Protein AF-A0A662UWV6-F1 (afdb_monomer)

Secondary structure (DSSP, 8-state):
-------HHHHHHHHHTT--EEEETTTTEEEE-----HHHHHHS-S-HHHHHHHHHHHHHHHHHHHHHHHTSPPPHHHHHHHHHHHHHHHHHHHHHSSTHHHHHHHHHHHHHHHTTS-EEEEEEE----BGGGS-HHHHHHHHHHHHHTT-PPPGGGGGG-BHHHHHHHHIIIIIEEEEEEEEEE--THHHHSGGGHHHHHHHHTT-

Nearest PDB structures (foldseek):
  6ee1-assembly1_B  TM=2.461E-01  e=3.746E+00  Mycobacterium tuberculosis CDC1551

Radius of gyration: 20.14 Å; Cα contacts (8 Å, |Δi|>4): 243; chains: 1; bounding box: 48×41×51 Å

pLDDT: mean 85.35, std 12.43, range [30.2, 97.19]

Foldseek 3Di:
DDFDFDDPVRVVVCVVLVFQWDADPVLRGIGGDQDADVVCLVLADPDLVLQLQLLVLCQPPNPVRNCVSRVHDDDPSRSVRSVSVNSVLVSCCVVPPDSCSSVVVSVVVSVVSLLVDADLEAEEEDDWDFLLVDDPVSSVVLQVLCVVLQFQFPPVCNRRQTSCLSVQSCCVPRHHDVNHDYHYDDDPCLVPDSNVPSSVVVVVVVD

Structure (mmCIF, N/CA/C/O backbone):
data_AF-A0A662UWV6-F1
#
_entry.id   AF-A0A662UWV6-F1
#
loop_
_atom_site.group_PDB
_atom_site.id
_atom_site.type_symbol
_atom_site.label_atom_id
_atom_site.label_alt_id
_atom_site.label_comp_id
_atom_site.label_asym_id
_atom_site.label_entity_id
_atom_site.label_seq_id
_atom_site.pdbx_PDB_ins_code
_atom_site.Cartn_x
_atom_site.Cartn_y
_atom_site.Cartn_z
_atom_site.occupancy
_atom_site.B_iso_or_equiv
_atom_site.auth_seq_id
_atom_site.auth_comp_id
_atom_site.auth_asym_id
_atom_site.auth_atom_id
_atom_site.pdbx_PDB_model_num
ATOM 1 N N . MET A 1 1 ? 2.259 -3.473 7.465 1.00 30.20 1 MET A N 1
ATOM 2 C CA . MET A 1 1 ? 3.054 -2.441 8.165 1.00 30.20 1 MET A CA 1
ATOM 3 C C . MET A 1 1 ? 3.447 -1.379 7.147 1.00 30.20 1 MET A C 1
ATOM 5 O O . MET A 1 1 ? 4.124 -1.716 6.181 1.00 30.20 1 MET A O 1
ATOM 9 N N . SER A 1 2 ? 2.993 -0.137 7.309 1.00 31.06 2 SER A N 1
ATOM 10 C CA . SER A 1 2 ? 3.403 1.016 6.491 1.00 31.06 2 SER A CA 1
ATOM 11 C C . SER A 1 2 ? 4.468 1.830 7.222 1.00 31.06 2 SER A C 1
ATOM 13 O O . SER A 1 2 ? 4.330 2.060 8.418 1.00 31.06 2 SER A O 1
ATOM 15 N N . HIS A 1 3 ? 5.507 2.271 6.510 1.00 39.22 3 HIS A N 1
ATOM 16 C CA . HIS A 1 3 ? 6.571 3.121 7.050 1.00 39.22 3 HIS A CA 1
ATOM 17 C C . HIS A 1 3 ? 6.424 4.518 6.440 1.00 39.22 3 HIS A C 1
ATOM 19 O O . HIS A 1 3 ? 6.461 4.652 5.217 1.00 39.22 3 HIS A O 1
ATOM 25 N N . ILE A 1 4 ? 6.243 5.535 7.279 1.00 48.16 4 ILE A N 1
ATOM 26 C CA . ILE A 1 4 ? 6.298 6.952 6.900 1.00 48.16 4 ILE A CA 1
ATOM 27 C C . ILE A 1 4 ? 7.568 7.482 7.565 1.00 48.16 4 ILE A C 1
ATOM 29 O O . ILE A 1 4 ? 7.681 7.380 8.784 1.00 48.16 4 ILE A O 1
ATOM 33 N N . GLY A 1 5 ? 8.542 7.942 6.775 1.00 45.44 5 GLY A N 1
ATOM 34 C CA . GLY A 1 5 ? 9.791 8.500 7.302 1.00 45.44 5 GLY A CA 1
ATOM 35 C C . GLY A 1 5 ? 9.546 9.877 7.915 1.00 45.44 5 GLY A C 1
ATOM 36 O O . GLY A 1 5 ? 8.841 10.689 7.320 1.00 45.44 5 GLY A O 1
ATOM 37 N N . ILE A 1 6 ? 10.097 10.118 9.104 1.00 57.09 6 ILE A N 1
ATOM 38 C CA . ILE A 1 6 ? 9.871 11.327 9.907 1.00 57.09 6 ILE A CA 1
ATOM 39 C C . ILE A 1 6 ? 11.236 11.945 10.231 1.00 57.09 6 ILE A C 1
ATOM 41 O O . ILE A 1 6 ? 12.145 11.224 10.643 1.00 57.09 6 ILE A O 1
ATOM 45 N N . ASP A 1 7 ? 11.396 13.254 10.026 1.00 62.56 7 ASP A N 1
ATOM 46 C CA . ASP A 1 7 ? 12.617 13.986 10.387 1.00 62.56 7 ASP A CA 1
ATOM 47 C C . ASP A 1 7 ? 12.800 14.114 11.920 1.00 62.56 7 ASP A C 1
ATOM 49 O O . ASP A 1 7 ? 11.856 13.943 12.694 1.00 62.56 7 ASP A O 1
ATOM 53 N N . ASN A 1 8 ? 14.024 14.409 12.374 1.00 60.03 8 ASN A N 1
ATOM 54 C CA . ASN A 1 8 ? 14.377 14.447 13.803 1.00 60.03 8 ASN A CA 1
ATOM 55 C C . ASN A 1 8 ? 13.607 15.501 14.618 1.00 60.03 8 ASN A C 1
ATOM 57 O O . ASN A 1 8 ? 13.282 15.236 15.778 1.00 60.03 8 ASN A O 1
ATOM 61 N N . ASP A 1 9 ? 13.260 16.647 14.030 1.00 65.00 9 ASP A N 1
ATOM 62 C CA . ASP A 1 9 ? 12.494 17.691 14.723 1.00 65.00 9 ASP A CA 1
ATOM 63 C C . ASP A 1 9 ? 11.027 17.280 14.883 1.00 65.00 9 ASP A C 1
ATOM 65 O O . ASP A 1 9 ? 10.404 17.491 15.927 1.00 65.00 9 ASP A O 1
ATOM 69 N N . SER A 1 10 ? 10.479 16.617 13.868 1.00 69.62 10 SER A N 1
ATOM 70 C CA . SER A 1 10 ? 9.145 16.028 13.903 1.00 69.62 10 SER A CA 1
ATOM 71 C C . SER A 1 10 ? 9.053 14.872 14.902 1.00 69.62 10 SER A C 1
ATOM 73 O O . SER A 1 10 ? 8.034 14.739 15.578 1.00 69.62 10 SER A O 1
ATOM 75 N N . ILE A 1 11 ? 10.121 14.090 15.096 1.00 72.44 11 ILE A N 1
ATOM 76 C CA . ILE A 1 11 ? 10.155 13.009 16.098 1.00 72.44 11 ILE A CA 1
ATOM 77 C C . ILE A 1 11 ? 9.972 13.546 17.521 1.00 72.44 11 ILE A C 1
ATOM 79 O O . ILE A 1 11 ? 9.204 12.961 18.287 1.00 72.44 11 ILE A O 1
ATOM 83 N N . ASN A 1 12 ? 10.637 14.646 17.885 1.00 75.75 12 ASN A N 1
ATOM 84 C CA . ASN A 1 12 ? 10.506 15.223 19.227 1.00 75.75 12 ASN A CA 1
ATOM 85 C C . ASN A 1 12 ? 9.080 15.731 19.478 1.00 75.75 12 ASN A C 1
ATOM 87 O O . ASN A 1 12 ? 8.462 15.340 20.469 1.00 75.75 12 ASN A O 1
ATOM 91 N N . ARG A 1 13 ? 8.507 16.470 18.519 1.00 78.69 13 ARG A N 1
ATOM 92 C CA . ARG A 1 13 ? 7.104 16.923 18.579 1.00 78.69 13 ARG A CA 1
ATOM 93 C C . ARG A 1 13 ? 6.122 15.755 18.705 1.00 78.69 13 ARG A C 1
ATOM 95 O O . ARG A 1 13 ? 5.195 15.784 19.506 1.00 78.69 13 ARG A O 1
ATOM 102 N N . PHE A 1 14 ? 6.335 14.680 17.950 1.00 82.00 14 PHE A N 1
ATOM 103 C CA . PHE A 1 14 ? 5.458 13.509 18.002 1.00 82.00 14 PHE A CA 1
ATOM 104 C C . PHE A 1 14 ? 5.594 12.714 19.311 1.00 82.00 14 PHE A C 1
ATOM 106 O O . PHE A 1 14 ? 4.628 12.077 19.740 1.00 82.00 14 PHE A O 1
ATOM 113 N N . ARG A 1 15 ? 6.768 12.743 19.961 1.00 81.44 15 ARG A N 1
ATOM 114 C CA . ARG A 1 15 ? 6.964 12.161 21.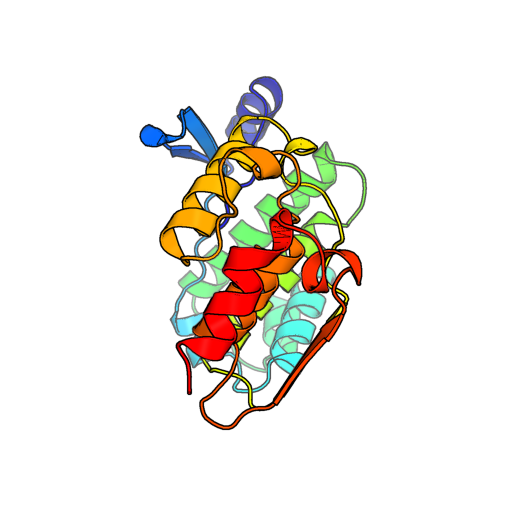300 1.00 81.44 15 ARG A CA 1
ATOM 115 C C . ARG A 1 15 ? 6.206 12.945 22.368 1.00 81.44 15 ARG A C 1
ATOM 117 O O . ARG A 1 15 ? 5.577 12.316 23.216 1.00 81.44 15 ARG A O 1
ATOM 124 N N . GLU A 1 16 ? 6.214 14.275 22.299 1.00 84.25 16 GLU A N 1
ATOM 125 C CA . GLU A 1 16 ? 5.428 15.145 23.192 1.00 84.25 16 GLU A CA 1
ATOM 126 C C . GLU A 1 16 ? 3.924 14.867 23.065 1.00 84.25 16 GLU A C 1
ATOM 128 O O . GLU A 1 16 ? 3.230 14.689 24.066 1.00 84.25 16 GLU A O 1
ATOM 133 N N . GLU A 1 17 ? 3.440 14.693 21.833 1.00 84.56 17 GLU A N 1
ATOM 134 C CA . GLU A 1 17 ? 2.051 14.315 21.530 1.00 84.56 17 GLU A CA 1
ATOM 135 C C . GLU A 1 17 ? 1.734 12.837 21.869 1.00 84.56 17 GLU A C 1
ATOM 137 O O . GLU A 1 17 ? 0.607 12.364 21.681 1.00 84.56 17 GLU A O 1
ATOM 142 N N . LYS A 1 18 ? 2.706 12.079 22.406 1.00 85.25 18 LYS A N 1
ATOM 143 C CA . LYS A 1 18 ? 2.600 10.652 22.767 1.00 85.25 18 LYS A CA 1
ATOM 144 C C . LYS A 1 18 ? 2.086 9.786 21.611 1.00 85.25 18 LYS A C 1
ATOM 146 O O . LYS A 1 18 ? 1.186 8.962 21.801 1.00 85.25 18 LYS A O 1
ATOM 151 N N . LEU A 1 19 ? 2.605 10.001 20.402 1.00 84.56 19 LEU A N 1
ATOM 152 C CA . LEU A 1 19 ? 2.298 9.140 19.261 1.00 84.56 19 LEU A CA 1
ATOM 153 C C . LEU A 1 19 ? 3.018 7.782 19.376 1.00 84.56 19 LEU A C 1
ATOM 155 O O . LEU A 1 19 ? 4.101 7.708 19.964 1.00 84.56 19 LEU A O 1
ATOM 159 N N . PRO A 1 20 ? 2.463 6.699 18.794 1.00 85.31 20 PRO A N 1
ATOM 160 C CA . PRO A 1 20 ? 3.061 5.365 18.833 1.00 85.31 20 PRO A CA 1
ATOM 161 C C . PRO A 1 20 ? 4.249 5.249 17.862 1.00 85.31 20 PRO A C 1
ATOM 163 O O . PRO A 1 20 ? 4.192 4.557 16.845 1.00 85.31 20 PRO A O 1
ATOM 166 N N . ILE A 1 21 ? 5.339 5.954 18.165 1.00 84.19 21 ILE A N 1
ATOM 167 C CA . ILE A 1 21 ? 6.566 5.952 17.367 1.00 84.19 21 ILE A CA 1
ATOM 168 C C . ILE A 1 21 ? 7.408 4.726 17.721 1.00 84.19 21 ILE A C 1
ATOM 170 O O . ILE A 1 21 ? 7.628 4.403 18.891 1.00 84.19 21 ILE A O 1
ATOM 174 N N . LYS A 1 22 ? 7.928 4.065 16.693 1.00 85.75 22 LYS A N 1
ATOM 175 C CA . LYS A 1 22 ? 8.909 2.987 16.785 1.00 85.75 22 LYS A CA 1
ATOM 176 C C . LYS A 1 22 ? 10.152 3.353 15.990 1.00 85.75 22 LYS A C 1
ATOM 178 O O . LYS A 1 22 ? 10.118 4.242 15.144 1.00 85.75 22 LYS A O 1
ATOM 183 N N . TYR A 1 23 ? 11.244 2.662 16.281 1.00 82.75 23 TYR A N 1
ATOM 184 C CA . TYR A 1 23 ? 12.507 2.798 15.571 1.00 82.75 23 TYR A CA 1
ATOM 185 C C . TYR A 1 23 ? 12.876 1.446 14.965 1.00 82.75 23 TYR A C 1
ATOM 187 O O . TYR A 1 23 ? 12.954 0.453 15.689 1.00 82.75 23 TYR A O 1
ATOM 195 N N . GLU A 1 24 ? 13.058 1.413 13.647 1.00 81.50 24 GLU A N 1
ATOM 196 C CA . GLU A 1 24 ? 13.538 0.244 12.915 1.00 81.50 24 GLU A 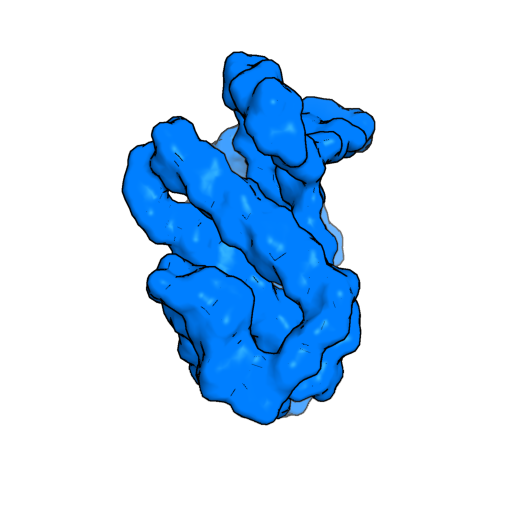CA 1
ATOM 197 C C . GLU A 1 24 ? 15.060 0.325 12.794 1.00 81.50 24 GLU A C 1
ATOM 199 O O . GLU A 1 24 ? 15.586 1.234 12.143 1.00 81.50 24 GLU A O 1
ATOM 204 N N . ARG A 1 25 ? 15.769 -0.625 13.415 1.00 78.56 25 ARG A N 1
ATOM 205 C CA . ARG A 1 25 ? 17.241 -0.625 13.458 1.00 78.56 25 ARG A CA 1
ATOM 206 C C . ARG A 1 25 ? 17.830 -0.917 12.086 1.00 78.56 25 ARG A C 1
ATOM 208 O O . ARG A 1 25 ? 18.761 -0.231 11.674 1.00 78.56 25 ARG A O 1
ATOM 215 N N . ASP A 1 26 ? 17.239 -1.860 11.358 1.00 72.88 26 ASP A N 1
ATOM 216 C CA . ASP A 1 26 ? 17.742 -2.291 10.048 1.00 72.88 26 ASP A CA 1
ATOM 217 C C . ASP A 1 26 ? 17.601 -1.197 8.984 1.00 72.88 26 ASP A C 1
ATOM 219 O O . ASP A 1 26 ? 18.379 -1.114 8.033 1.00 72.88 26 ASP A O 1
ATOM 223 N N . LEU A 1 27 ? 16.598 -0.332 9.148 1.00 68.75 27 LEU A N 1
ATOM 224 C CA . LEU A 1 27 ? 16.357 0.808 8.271 1.00 68.75 27 LEU A CA 1
ATOM 225 C C . LEU A 1 27 ? 16.965 2.103 8.818 1.00 68.75 27 LEU A C 1
ATOM 227 O O . LEU A 1 27 ? 17.042 3.072 8.065 1.00 68.75 27 LEU A O 1
ATOM 231 N N . ASN A 1 28 ? 17.413 2.127 10.076 1.00 76.25 28 ASN A N 1
ATOM 232 C CA . ASN A 1 28 ? 17.822 3.336 10.787 1.00 76.25 28 ASN A CA 1
ATOM 233 C C . ASN A 1 28 ? 16.774 4.463 10.646 1.00 76.25 28 ASN A C 1
ATOM 235 O O . ASN A 1 28 ? 17.094 5.583 10.252 1.00 76.25 28 ASN A O 1
ATOM 239 N N . GLU A 1 29 ? 15.500 4.142 10.888 1.00 75.69 29 GLU A N 1
ATOM 240 C CA . GLU A 1 29 ? 14.373 5.061 10.673 1.00 75.69 29 GLU A CA 1
ATOM 241 C C . GLU A 1 29 ? 13.334 4.970 11.788 1.00 75.69 29 GLU A C 1
ATOM 243 O O . GLU A 1 29 ? 13.008 3.888 12.276 1.00 75.69 29 GLU A O 1
ATOM 248 N N . TYR A 1 30 ? 12.762 6.119 12.145 1.00 78.81 30 TYR A N 1
ATOM 249 C CA . TYR A 1 30 ? 11.560 6.173 12.966 1.00 78.81 30 TYR A CA 1
ATO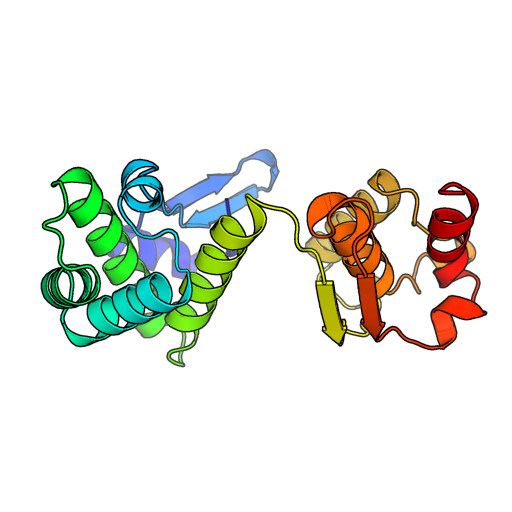M 250 C C . TYR A 1 30 ? 10.310 6.079 12.093 1.00 78.81 30 TYR A C 1
ATOM 252 O O . TYR A 1 30 ? 10.263 6.630 10.993 1.00 78.81 30 TYR A O 1
ATOM 260 N N . TYR A 1 31 ? 9.287 5.401 12.604 1.00 78.94 31 TYR A N 1
ATOM 261 C CA . TYR A 1 31 ? 7.989 5.266 11.952 1.00 78.94 31 TYR A CA 1
ATOM 262 C C . TYR A 1 31 ? 6.861 5.279 12.984 1.00 78.94 31 TYR A C 1
ATOM 264 O O . TYR A 1 31 ? 7.050 4.906 14.142 1.00 78.94 31 TYR A O 1
ATOM 272 N N . ILE A 1 32 ? 5.666 5.691 12.563 1.00 82.75 32 ILE A N 1
ATOM 273 C CA . ILE A 1 32 ? 4.456 5.582 13.383 1.00 82.75 32 ILE A CA 1
ATOM 274 C C . ILE A 1 32 ? 3.842 4.199 13.165 1.00 82.75 32 ILE A C 1
ATOM 276 O O . ILE A 1 32 ? 3.534 3.819 12.034 1.00 82.75 32 ILE A O 1
ATOM 280 N N . GLN A 1 33 ? 3.653 3.447 14.249 1.00 83.88 33 GLN A N 1
ATOM 281 C CA . GLN A 1 33 ? 3.012 2.139 14.210 1.00 83.88 33 GLN A CA 1
ATOM 282 C C . GLN A 1 33 ? 1.545 2.258 14.619 1.00 83.88 33 GLN A C 1
ATOM 284 O O . GLN A 1 33 ? 1.224 2.507 15.778 1.00 83.88 33 GLN A O 1
ATOM 289 N N . LEU A 1 34 ? 0.649 2.000 13.671 1.00 82.31 34 LEU A N 1
ATOM 290 C CA . LEU A 1 34 ? -0.775 1.832 13.938 1.00 82.31 34 LEU A CA 1
ATOM 291 C C . LEU A 1 34 ? -1.137 0.349 13.876 1.00 82.31 34 LEU A C 1
ATOM 293 O O . LEU A 1 34 ? -0.761 -0.357 12.937 1.00 82.31 34 LEU A O 1
ATOM 297 N N . SER A 1 35 ? -1.853 -0.117 14.898 1.00 79.81 35 SER A N 1
ATOM 298 C CA . SER A 1 35 ? -2.339 -1.492 14.999 1.00 79.81 35 SER A CA 1
ATOM 299 C C . SER A 1 35 ? -3.853 -1.472 14.978 1.00 79.81 35 SER A C 1
ATOM 301 O O . SER A 1 35 ? -4.470 -0.765 15.767 1.00 79.81 35 SER A O 1
ATOM 303 N N . ILE A 1 36 ? -4.446 -2.250 14.077 1.00 77.31 36 ILE A N 1
ATOM 304 C CA . ILE A 1 36 ? -5.895 -2.377 13.981 1.00 77.31 36 ILE A CA 1
ATOM 305 C C . ILE A 1 36 ? -6.259 -3.822 14.342 1.00 77.31 36 ILE A C 1
ATOM 307 O O . ILE A 1 36 ? -5.681 -4.746 13.758 1.00 77.31 36 ILE A O 1
ATOM 311 N N . PRO A 1 37 ? -7.147 -4.052 15.330 1.00 81.81 37 PRO A N 1
ATOM 312 C CA . PRO A 1 37 ? -7.503 -5.394 15.773 1.00 81.81 37 PRO A CA 1
ATOM 313 C C . PRO A 1 37 ? -8.121 -6.208 14.645 1.00 81.81 37 PRO A C 1
ATOM 315 O O . PRO A 1 37 ? -9.039 -5.734 13.984 1.00 81.81 37 PRO A O 1
ATOM 318 N N . ARG A 1 38 ? -7.683 -7.464 14.468 1.00 77.50 38 ARG A N 1
ATOM 319 C CA . ARG A 1 38 ? -8.258 -8.378 13.461 1.00 77.50 38 ARG A CA 1
ATOM 320 C C . ARG A 1 38 ? -9.776 -8.548 13.605 1.00 77.50 38 ARG A C 1
ATOM 322 O O . ARG A 1 38 ? -10.469 -8.714 12.608 1.00 77.50 38 ARG A O 1
ATOM 329 N N . SER A 1 39 ? -10.295 -8.471 14.830 1.00 78.75 39 SER A N 1
ATOM 330 C CA . SER A 1 39 ? -11.733 -8.531 15.101 1.00 78.75 39 SER A CA 1
ATOM 331 C C . SER A 1 39 ? -12.504 -7.387 14.450 1.00 78.75 39 SER A C 1
ATOM 333 O O . SER A 1 39 ? -13.616 -7.631 13.990 1.00 78.75 39 SER A O 1
ATOM 335 N N . LEU A 1 40 ? -11.886 -6.201 14.318 1.00 75.75 40 LEU A N 1
ATOM 336 C CA . LEU A 1 40 ? -12.469 -5.083 13.591 1.00 75.75 40 LEU A CA 1
ATOM 337 C C . LEU A 1 40 ? -12.798 -5.560 12.171 1.00 75.75 40 LEU A C 1
ATOM 339 O O . LEU A 1 40 ? -13.929 -5.470 11.746 1.00 75.75 40 LEU A O 1
ATOM 343 N N . PHE A 1 41 ? -11.872 -6.223 11.487 1.00 73.50 41 PHE A N 1
ATOM 344 C CA . PHE A 1 41 ? -12.054 -6.713 10.116 1.00 73.50 41 PHE A CA 1
ATOM 345 C C . PHE A 1 41 ? -13.085 -7.842 9.979 1.00 73.50 41 PHE A C 1
ATOM 347 O O . PHE A 1 41 ? -13.908 -7.807 9.067 1.00 73.50 41 PHE A O 1
ATOM 354 N N . TYR A 1 42 ? -13.068 -8.836 10.876 1.00 65.94 42 TYR A N 1
ATOM 355 C CA . TYR A 1 42 ? -14.012 -9.963 10.815 1.00 65.94 42 TYR A CA 1
ATOM 356 C C . TYR A 1 42 ? -15.452 -9.534 11.120 1.00 65.94 42 TYR A C 1
ATOM 358 O O . TYR A 1 42 ? -16.387 -10.027 10.486 1.00 65.94 42 TYR A O 1
ATOM 366 N N . ASN A 1 43 ? -15.622 -8.600 12.061 1.00 59.97 43 ASN A N 1
ATOM 367 C CA . ASN A 1 43 ? -16.923 -8.045 12.423 1.00 59.97 43 ASN A CA 1
ATOM 368 C C . ASN A 1 43 ? -17.374 -6.966 11.421 1.00 59.97 43 ASN A C 1
ATOM 370 O O . ASN A 1 43 ? -18.573 -6.804 11.187 1.00 59.97 43 ASN A O 1
ATOM 374 N N . LEU A 1 44 ? -16.429 -6.245 10.799 1.00 59.72 44 LEU A N 1
ATOM 375 C CA . LEU A 1 44 ? -16.683 -5.034 10.007 1.00 59.72 44 LEU A CA 1
ATOM 376 C C . LEU A 1 44 ? -16.480 -5.236 8.527 1.00 59.72 44 LEU A C 1
ATOM 378 O O . LEU A 1 44 ? -15.784 -4.510 7.826 1.00 59.72 44 LEU A O 1
ATOM 382 N N . VAL A 1 45 ? -17.391 -6.062 8.051 1.00 59.28 45 VAL A N 1
ATOM 383 C CA . VAL A 1 45 ? -18.020 -5.889 6.761 1.00 59.28 45 VAL A CA 1
ATOM 384 C C . VAL A 1 45 ? -17.344 -6.661 5.632 1.00 59.28 45 VAL A C 1
ATOM 386 O O . VAL A 1 45 ? -16.309 -6.301 5.087 1.00 59.28 45 VAL A O 1
ATOM 389 N N . ARG A 1 46 ? -18.104 -7.627 5.110 1.00 63.31 46 ARG A N 1
ATOM 390 C CA . ARG A 1 46 ? -17.942 -8.198 3.762 1.00 63.31 46 ARG A CA 1
ATOM 391 C C . ARG A 1 46 ? -18.039 -7.152 2.627 1.00 63.31 46 ARG A C 1
ATOM 393 O O . ARG A 1 46 ? -18.029 -7.526 1.462 1.00 63.31 46 ARG A O 1
ATOM 400 N N . ASN A 1 47 ? -18.202 -5.867 2.946 1.00 78.94 47 ASN A N 1
ATOM 401 C CA . ASN A 1 47 ? -18.498 -4.772 2.033 1.00 78.94 47 ASN A CA 1
ATOM 402 C C . ASN A 1 47 ? -17.588 -3.574 2.357 1.00 78.94 47 ASN A C 1
ATOM 404 O O . ASN A 1 47 ? -17.839 -2.795 3.279 1.00 78.94 47 ASN A O 1
ATOM 408 N N . LEU A 1 48 ? -16.542 -3.429 1.542 1.00 80.88 48 LEU A N 1
ATOM 409 C CA . LEU A 1 48 ? -15.549 -2.357 1.628 1.00 80.88 48 LEU A CA 1
ATOM 410 C C . LEU A 1 48 ? -16.168 -0.957 1.560 1.00 80.88 48 LEU A C 1
ATOM 412 O O . LEU A 1 48 ? -15.657 -0.045 2.198 1.00 80.88 48 LEU A O 1
ATOM 416 N N . ALA A 1 49 ? -17.276 -0.769 0.835 1.00 85.31 49 ALA A N 1
ATOM 417 C CA . ALA A 1 49 ? -17.920 0.538 0.725 1.00 85.31 49 ALA A CA 1
ATOM 418 C C . ALA A 1 49 ? -18.550 0.974 2.052 1.00 85.31 49 ALA A C 1
ATOM 420 O O . ALA A 1 49 ? -18.435 2.136 2.434 1.00 85.31 49 ALA A O 1
ATOM 421 N N . LYS A 1 50 ? -19.179 0.049 2.787 1.00 87.38 50 LYS A N 1
ATOM 422 C CA . LYS A 1 50 ? -19.700 0.347 4.130 1.00 87.38 50 LYS A CA 1
ATOM 423 C C . LYS A 1 50 ? -18.560 0.601 5.116 1.00 87.38 50 LYS A C 1
ATOM 425 O O . LYS A 1 50 ? -18.676 1.508 5.925 1.00 87.38 50 LYS A O 1
ATOM 430 N N . LEU A 1 51 ? -17.445 -0.127 5.011 1.00 86.94 51 LEU A N 1
ATOM 431 C CA . LEU A 1 51 ? -16.260 0.150 5.826 1.00 86.94 51 LEU A CA 1
ATOM 432 C C . LEU A 1 51 ? -15.657 1.532 5.515 1.00 86.94 51 LEU A C 1
ATOM 434 O O . LEU A 1 51 ? -15.329 2.281 6.428 1.00 86.94 51 LEU A O 1
ATOM 438 N N . HIS A 1 52 ? -15.565 1.905 4.238 1.00 88.62 52 HIS A N 1
ATOM 439 C CA . HIS A 1 52 ? -15.135 3.243 3.832 1.00 88.62 52 HIS A CA 1
ATOM 440 C C . HIS A 1 52 ? -16.060 4.330 4.397 1.00 88.62 52 HIS A C 1
ATOM 442 O O . HIS A 1 52 ? -15.575 5.311 4.958 1.00 88.62 52 HIS A O 1
ATOM 448 N N . ARG A 1 53 ? -17.386 4.136 4.330 1.00 90.44 53 ARG A N 1
ATOM 449 C CA . ARG A 1 53 ? -18.343 5.051 4.972 1.00 90.44 53 ARG A CA 1
ATOM 450 C C . ARG A 1 53 ? -18.174 5.105 6.484 1.00 90.44 53 ARG A C 1
ATOM 452 O O . ARG A 1 53 ? -18.208 6.196 7.031 1.00 90.44 53 ARG A O 1
ATOM 459 N N . ALA A 1 54 ? -17.913 3.977 7.142 1.00 91.12 54 ALA A N 1
ATOM 460 C CA . ALA A 1 54 ? -17.634 3.949 8.573 1.00 91.12 54 ALA A CA 1
ATOM 461 C C . ALA A 1 54 ? -16.441 4.828 8.934 1.00 91.12 54 ALA A C 1
ATOM 463 O O . ALA A 1 54 ? -16.519 5.609 9.878 1.00 91.12 54 ALA A O 1
ATOM 464 N N . PHE A 1 55 ? -15.371 4.779 8.141 1.00 90.56 55 PHE A N 1
ATOM 465 C CA . PHE A 1 55 ? -14.257 5.705 8.299 1.00 90.56 55 PHE A CA 1
ATOM 466 C C . PHE A 1 55 ? -14.696 7.160 8.089 1.00 90.56 55 PHE A C 1
ATOM 468 O O . PHE A 1 55 ? -14.453 7.987 8.963 1.00 90.56 55 PHE A O 1
ATOM 475 N N . ILE A 1 56 ? -15.451 7.486 7.040 1.00 91.12 56 ILE A N 1
ATOM 476 C CA . ILE A 1 56 ? -16.018 8.842 6.895 1.00 91.12 56 ILE A CA 1
ATOM 477 C C . ILE A 1 56 ? -16.810 9.255 8.156 1.00 91.12 56 ILE A C 1
ATOM 479 O O . ILE A 1 56 ? -16.587 10.342 8.691 1.00 91.12 56 ILE A O 1
ATOM 483 N N . GLY A 1 57 ? -17.651 8.367 8.692 1.00 92.94 57 GLY A N 1
ATOM 484 C CA . GLY A 1 57 ? -18.373 8.561 9.951 1.00 92.94 57 GLY A CA 1
ATOM 485 C C . GLY A 1 57 ? -17.442 8.786 11.145 1.00 92.94 57 GLY A C 1
ATOM 486 O O . GLY A 1 57 ? -17.694 9.674 11.954 1.00 92.94 57 GLY A O 1
ATOM 487 N N . LEU A 1 58 ? -16.324 8.062 11.222 1.00 92.56 58 LEU A N 1
ATOM 488 C CA . LEU A 1 58 ? -15.280 8.255 12.232 1.00 92.56 58 LEU A CA 1
ATOM 489 C C . LEU A 1 58 ? -14.658 9.646 12.172 1.00 92.56 58 LEU A C 1
ATOM 491 O O . LEU A 1 58 ? -14.393 10.242 13.212 1.00 92.56 58 LEU A O 1
ATOM 495 N N . ARG A 1 59 ? -14.426 10.166 10.963 1.00 89.81 59 ARG A N 1
ATOM 496 C CA . ARG A 1 59 ? -13.873 11.513 10.774 1.00 89.81 59 ARG A CA 1
ATOM 497 C C . ARG A 1 59 ? -14.842 12.589 11.255 1.00 89.81 59 ARG A C 1
ATOM 499 O O . ARG A 1 59 ? -14.407 13.564 11.853 1.00 89.81 59 ARG A O 1
ATOM 506 N N . ILE A 1 60 ? -16.133 12.422 10.969 1.00 91.25 60 ILE A N 1
ATOM 507 C CA . ILE A 1 60 ? -17.159 13.441 11.236 1.00 91.25 60 ILE A CA 1
ATOM 508 C C . ILE A 1 60 ? -17.650 13.378 12.688 1.00 91.25 60 ILE A C 1
ATOM 510 O O . ILE A 1 60 ? -17.813 14.408 13.333 1.00 91.25 60 ILE A O 1
ATOM 514 N N . GLY A 1 61 ? -17.906 12.172 13.199 1.00 91.88 61 GLY A N 1
ATOM 515 C CA . GLY A 1 61 ? -18.597 11.938 14.470 1.00 91.88 61 GLY A CA 1
ATOM 516 C C . GLY A 1 61 ? -17.821 11.082 15.470 1.00 91.88 61 GLY A C 1
ATOM 517 O O . GLY A 1 61 ? -18.417 10.585 16.430 1.00 91.88 61 GLY A O 1
ATOM 518 N N . GLY A 1 62 ? -16.523 10.857 15.250 1.00 93.31 62 GLY A N 1
ATOM 519 C CA . GLY A 1 62 ? -15.698 10.010 16.110 1.00 93.31 62 GLY A CA 1
ATOM 520 C C . GLY A 1 62 ? -16.214 8.570 16.176 1.00 93.31 62 GLY A C 1
ATOM 521 O O . GLY A 1 62 ? -16.861 8.073 15.253 1.00 93.31 62 GLY A O 1
ATOM 522 N N . ILE A 1 63 ? -15.943 7.882 17.287 1.00 94.19 63 ILE A N 1
ATOM 523 C CA . ILE A 1 63 ? -16.319 6.470 17.470 1.00 94.19 63 ILE A CA 1
ATOM 524 C C . ILE A 1 63 ? -17.815 6.234 17.247 1.00 94.19 63 ILE A C 1
ATOM 526 O O . ILE A 1 63 ? -18.178 5.279 16.568 1.00 94.19 63 ILE A O 1
ATOM 530 N N . LYS A 1 64 ? -18.677 7.139 17.725 1.00 94.25 64 LYS A N 1
ATOM 531 C CA . LYS A 1 64 ? -20.129 7.040 17.512 1.00 94.25 64 LYS A CA 1
ATOM 532 C C . LYS A 1 64 ? -20.496 7.093 16.030 1.00 94.25 64 LYS A C 1
ATOM 534 O O . LYS A 1 64 ? -21.337 6.322 15.586 1.00 94.25 64 LYS A O 1
ATOM 539 N N . GLY A 1 65 ? -19.856 7.972 15.257 1.00 94.44 65 GLY A N 1
ATOM 540 C CA . GLY A 1 65 ? -20.071 8.049 13.812 1.00 94.44 65 GLY A CA 1
ATOM 541 C C . GLY A 1 65 ? -19.673 6.759 13.093 1.00 94.44 65 GLY A C 1
ATOM 542 O O . GLY A 1 65 ? -20.409 6.289 12.228 1.00 94.44 65 GLY A O 1
ATOM 543 N N . PHE A 1 66 ? -18.562 6.137 13.499 1.00 92.88 66 PHE A N 1
ATOM 544 C CA . PHE A 1 66 ? -18.163 4.827 12.979 1.00 92.88 66 PHE A CA 1
ATOM 545 C C . PHE A 1 66 ? -19.172 3.735 13.362 1.00 92.88 66 PHE A C 1
ATOM 547 O O . PHE A 1 66 ? -19.617 3.003 12.483 1.00 92.88 66 PHE A O 1
ATOM 554 N N . GLU A 1 67 ? -19.565 3.657 14.641 1.00 92.69 67 GLU A N 1
ATOM 555 C CA . GLU A 1 67 ? -20.546 2.695 15.178 1.00 92.69 67 GLU A CA 1
ATOM 556 C C . GLU A 1 67 ? -21.911 2.784 14.481 1.00 92.69 67 GLU A C 1
ATOM 558 O O . GLU A 1 67 ? -22.498 1.755 14.135 1.00 92.69 67 GLU A O 1
ATOM 563 N N . ASN A 1 68 ? -22.376 4.002 14.195 1.00 93.06 68 ASN A N 1
ATOM 564 C CA . ASN A 1 68 ? -23.629 4.245 13.481 1.00 93.06 68 ASN A CA 1
ATOM 565 C C . ASN A 1 68 ? -23.597 3.691 12.049 1.00 93.06 68 ASN A C 1
ATOM 567 O O . ASN A 1 68 ? -24.542 3.033 11.619 1.00 93.06 68 ASN A O 1
ATOM 571 N N . GLU A 1 69 ? -22.500 3.902 11.317 1.00 92.00 69 GLU A N 1
ATOM 572 C CA . GLU A 1 69 ? -22.350 3.398 9.943 1.00 92.00 69 GLU A CA 1
ATOM 573 C C . GLU A 1 69 ? -22.313 1.870 9.883 1.00 92.00 69 GLU A C 1
ATOM 575 O O . GLU A 1 69 ? -22.800 1.250 8.932 1.00 92.00 69 GLU A O 1
ATOM 580 N N . ILE A 1 70 ? -21.728 1.237 10.900 1.00 88.69 70 ILE A N 1
ATOM 581 C CA . ILE A 1 70 ? -21.545 -0.217 10.944 1.00 88.69 70 ILE A CA 1
ATOM 582 C C . ILE A 1 70 ? -22.749 -0.924 11.567 1.00 88.69 70 ILE A C 1
ATOM 584 O O . ILE A 1 70 ? -22.984 -2.091 11.237 1.00 88.69 70 ILE A O 1
ATOM 588 N N . ASN A 1 71 ? -23.556 -0.195 12.345 1.00 89.00 71 ASN A N 1
ATOM 589 C CA . ASN A 1 71 ? -24.669 -0.677 13.164 1.00 89.00 71 ASN A CA 1
ATOM 590 C C . ASN A 1 71 ? -24.242 -1.758 14.174 1.00 89.00 71 ASN A C 1
ATOM 592 O O . ASN A 1 71 ? -24.894 -2.790 14.322 1.00 89.00 71 ASN A O 1
ATOM 596 N N . ILE A 1 72 ? -23.081 -1.556 14.800 1.00 87.12 72 ILE A N 1
ATOM 597 C CA . ILE A 1 72 ? -22.452 -2.475 15.756 1.00 87.12 72 ILE A CA 1
ATOM 598 C C . ILE A 1 72 ? -21.754 -1.632 16.822 1.00 87.12 72 ILE A C 1
ATOM 600 O O . ILE A 1 72 ? -21.068 -0.664 16.499 1.00 87.12 72 ILE A O 1
ATOM 604 N N . THR A 1 73 ? -21.884 -2.031 18.084 1.00 90.19 73 THR A N 1
ATOM 605 C CA . THR A 1 73 ? -21.085 -1.481 19.182 1.00 90.19 73 THR A CA 1
ATOM 606 C C . THR A 1 73 ? -19.707 -2.137 19.197 1.00 90.19 73 THR A C 1
ATOM 608 O O . THR A 1 73 ? -19.595 -3.362 19.277 1.00 90.19 73 THR A O 1
ATOM 611 N N . LEU A 1 74 ? -18.658 -1.324 19.119 1.00 90.06 74 LEU A N 1
ATOM 612 C CA . LEU A 1 74 ? -17.277 -1.789 19.120 1.00 90.06 74 LEU A CA 1
ATOM 613 C C . LEU A 1 74 ? -16.851 -2.272 20.506 1.00 90.06 74 LEU A C 1
ATOM 615 O O . LEU A 1 74 ? -17.246 -1.718 21.535 1.00 90.06 74 LEU A O 1
ATOM 619 N N . LYS A 1 75 ? -15.967 -3.271 20.531 1.00 91.69 75 LYS A N 1
ATOM 620 C CA . LYS A 1 75 ? -15.275 -3.678 21.762 1.00 91.69 75 LYS A CA 1
ATOM 621 C C . LYS A 1 75 ? -14.288 -2.588 22.187 1.00 91.69 75 LYS A C 1
ATOM 623 O O . LYS A 1 75 ? -13.763 -1.866 21.344 1.00 91.69 75 LYS A O 1
ATOM 628 N N . ASN A 1 76 ? -13.942 -2.527 23.473 1.00 91.56 76 ASN A N 1
ATOM 629 C CA . ASN A 1 76 ? -13.001 -1.519 23.992 1.00 91.56 76 ASN A CA 1
ATOM 630 C C . ASN A 1 76 ? -11.673 -1.490 23.217 1.00 91.56 76 ASN A C 1
ATOM 632 O O . ASN A 1 76 ? -11.243 -0.430 22.785 1.00 91.56 76 ASN A O 1
ATOM 636 N N . VAL A 1 77 ? -11.100 -2.659 22.916 1.00 90.06 77 VAL A N 1
ATOM 637 C CA . VAL A 1 77 ? -9.855 -2.779 22.134 1.00 90.06 77 VAL A CA 1
ATOM 638 C C . VAL A 1 77 ? -9.990 -2.194 20.716 1.00 90.06 77 VAL A C 1
ATOM 640 O O . VAL A 1 77 ? -9.040 -1.641 20.169 1.00 90.06 77 VAL A O 1
ATOM 643 N N . GLU A 1 78 ? -11.167 -2.308 20.096 1.00 89.69 78 GLU A N 1
ATOM 644 C CA . GLU A 1 78 ? -11.449 -1.740 18.770 1.00 89.69 78 GLU A CA 1
ATOM 645 C C . GLU A 1 78 ? -11.608 -0.219 18.840 1.00 89.69 78 GLU A C 1
ATOM 647 O O . GLU A 1 78 ? -11.088 0.489 17.976 1.00 89.69 78 GLU A O 1
ATOM 652 N N . ARG A 1 79 ? -12.267 0.283 19.892 1.00 92.69 79 ARG A N 1
ATOM 653 C CA . ARG A 1 79 ? -12.412 1.721 20.152 1.00 92.69 79 ARG A CA 1
ATOM 654 C C . ARG A 1 79 ? -11.060 2.383 20.384 1.00 92.69 79 ARG A C 1
ATOM 656 O O . ARG A 1 79 ? -10.730 3.321 19.668 1.00 92.69 79 ARG A O 1
ATOM 663 N N . GLU A 1 80 ? -10.247 1.833 21.284 1.00 91.44 80 GLU A N 1
ATOM 664 C CA . GLU A 1 80 ? -8.905 2.345 21.600 1.00 91.44 80 GLU A CA 1
ATOM 665 C C . GLU A 1 80 ? -8.011 2.425 20.352 1.00 91.44 80 GLU A C 1
ATOM 667 O O . GLU A 1 80 ? -7.273 3.396 20.153 1.00 91.44 80 GLU A O 1
ATOM 672 N N . ALA A 1 81 ? -8.096 1.426 19.468 1.00 89.50 81 ALA A N 1
ATOM 673 C CA . ALA A 1 81 ? -7.345 1.419 18.218 1.00 89.50 81 ALA A CA 1
ATOM 674 C C . ALA A 1 81 ? -7.788 2.536 17.257 1.00 89.50 81 ALA A C 1
ATOM 676 O O . ALA A 1 81 ? -6.941 3.228 16.684 1.00 89.50 81 ALA A O 1
ATOM 677 N N . LEU A 1 82 ? -9.100 2.737 17.088 1.00 90.88 82 LEU A N 1
ATOM 678 C CA . LEU A 1 82 ? -9.644 3.800 16.236 1.00 90.88 82 LEU A CA 1
ATOM 679 C C . LEU A 1 82 ? -9.397 5.199 16.818 1.00 90.88 82 LEU A C 1
ATOM 681 O O . LEU A 1 82 ? -9.094 6.123 16.065 1.00 90.88 82 LEU A O 1
ATOM 685 N N . GLU A 1 83 ? -9.457 5.356 18.139 1.00 91.94 83 GLU A N 1
ATOM 686 C CA . GLU A 1 83 ? -9.108 6.603 18.829 1.00 91.94 83 GLU A CA 1
ATOM 687 C C . GLU A 1 83 ? -7.628 6.944 18.646 1.00 91.94 83 GLU A C 1
ATOM 689 O O . GLU A 1 83 ? -7.287 8.071 18.281 1.00 91.94 83 GLU A O 1
ATOM 694 N N . THR A 1 84 ? -6.744 5.955 18.811 1.00 90.56 84 THR A N 1
ATOM 695 C CA . THR A 1 84 ? -5.305 6.116 18.549 1.00 90.56 84 THR A CA 1
ATOM 696 C C . THR A 1 84 ? -5.055 6.537 17.102 1.00 90.56 84 THR A C 1
ATOM 698 O O . THR A 1 84 ? -4.237 7.419 16.838 1.00 90.56 84 THR A O 1
ATOM 701 N N . MET A 1 85 ? -5.778 5.934 16.156 1.00 89.19 85 MET A N 1
ATOM 702 C CA . MET A 1 85 ? -5.686 6.263 14.737 1.00 89.19 85 MET A CA 1
ATOM 703 C C . MET A 1 85 ? -6.138 7.699 14.446 1.00 89.19 85 MET A C 1
ATOM 705 O O . MET A 1 85 ? -5.395 8.427 13.788 1.00 89.19 85 MET A O 1
ATOM 709 N N . ILE A 1 86 ? -7.302 8.129 14.955 1.00 90.19 86 ILE A N 1
ATOM 710 C CA . ILE A 1 86 ? -7.766 9.521 14.817 1.00 90.19 86 ILE A CA 1
ATOM 711 C C . ILE A 1 86 ? -6.725 10.474 15.398 1.00 90.19 86 ILE A C 1
ATOM 713 O O . ILE A 1 86 ? -6.333 11.418 14.722 1.00 90.19 86 ILE A O 1
ATOM 717 N N . LYS A 1 87 ? -6.226 10.196 16.609 1.00 90.19 87 LYS A N 1
ATOM 718 C CA . LYS A 1 87 ? -5.214 11.032 17.263 1.00 90.19 87 LYS A CA 1
ATOM 719 C C . LYS A 1 87 ? -3.966 11.190 16.395 1.00 90.19 87 LYS A C 1
ATOM 721 O O . LYS A 1 87 ? -3.498 12.309 16.204 1.00 90.19 87 LYS A O 1
ATOM 726 N N . VAL A 1 88 ? -3.441 10.089 15.852 1.00 88.31 88 VAL A N 1
ATOM 727 C CA . VAL A 1 88 ? -2.293 10.134 14.934 1.00 88.31 88 VAL A CA 1
ATOM 728 C C . VAL A 1 88 ? -2.606 10.998 13.717 1.00 88.31 88 VAL A C 1
ATOM 730 O O . VAL A 1 88 ? -1.810 11.874 13.392 1.00 88.31 88 VAL A O 1
ATOM 733 N N . ILE A 1 89 ? -3.751 10.786 13.061 1.00 87.06 89 ILE A N 1
ATOM 734 C CA . ILE A 1 89 ? -4.121 11.554 11.866 1.00 87.06 89 ILE A CA 1
ATOM 735 C C . ILE A 1 89 ? -4.250 13.044 12.196 1.00 87.06 89 ILE A C 1
ATOM 737 O O . ILE A 1 89 ? -3.692 13.859 11.471 1.00 87.06 89 ILE A O 1
ATOM 741 N N . SER A 1 90 ? -4.898 13.407 13.304 1.00 87.25 90 SER A N 1
ATOM 742 C CA . SER A 1 90 ? -5.057 14.806 13.715 1.00 87.25 90 SER A CA 1
ATOM 743 C C . SER A 1 90 ? -3.722 15.486 14.018 1.00 87.25 90 SER A C 1
ATOM 745 O O . SER A 1 90 ? -3.529 16.645 13.658 1.00 87.25 90 SER A O 1
ATOM 747 N N . VAL A 1 91 ? -2.772 14.771 14.630 1.00 86.75 91 VAL A N 1
ATOM 748 C CA . VAL A 1 91 ? -1.413 15.291 14.835 1.00 86.75 91 VAL A CA 1
ATOM 749 C C . VAL A 1 91 ? -0.697 15.470 13.492 1.00 86.75 91 VAL A C 1
ATOM 751 O O . VAL A 1 91 ? -0.099 16.516 13.256 1.00 86.75 91 VAL A O 1
ATOM 754 N N . LEU A 1 92 ? -0.799 14.506 12.573 1.00 84.19 92 LEU A N 1
ATOM 755 C CA . LEU A 1 92 ? -0.205 14.631 11.237 1.00 84.19 92 LEU A CA 1
ATOM 756 C C . LEU A 1 92 ? -0.818 15.782 10.422 1.00 84.19 92 LEU A C 1
ATOM 758 O O . LEU A 1 92 ? -0.084 16.509 9.763 1.00 84.19 92 LEU A O 1
ATOM 762 N N . GLU A 1 93 ? -2.135 15.988 10.490 1.00 82.69 93 GLU A N 1
ATOM 763 C CA . GLU A 1 93 ? -2.826 17.116 9.845 1.00 82.69 93 GLU A CA 1
ATOM 764 C C . GLU A 1 93 ? -2.383 18.460 10.440 1.00 82.69 93 GLU A C 1
ATOM 766 O O . GLU A 1 93 ? -2.071 19.385 9.690 1.00 82.69 93 GLU A O 1
ATOM 771 N N . LYS A 1 94 ? -2.260 18.547 11.774 1.00 82.75 94 LYS A N 1
ATOM 772 C CA . LYS A 1 94 ? -1.767 19.740 12.485 1.00 82.75 94 LYS A CA 1
ATOM 773 C C . LYS A 1 94 ? -0.363 20.154 12.033 1.00 82.75 94 LYS A C 1
ATOM 775 O O . LYS A 1 94 ? -0.087 21.347 11.947 1.00 82.75 94 LYS A O 1
ATOM 780 N N . TYR A 1 95 ? 0.518 19.191 11.759 1.00 78.44 95 TYR A N 1
ATOM 781 C CA . TYR A 1 95 ? 1.920 19.452 11.408 1.00 78.44 95 TYR A CA 1
ATOM 782 C C . TYR A 1 95 ? 2.232 19.369 9.903 1.00 78.44 95 TYR A C 1
ATOM 784 O O . TYR A 1 95 ? 3.355 19.683 9.514 1.00 78.44 95 TYR A O 1
ATOM 792 N N . GLY A 1 96 ? 1.288 18.932 9.063 1.00 68.31 96 GLY A N 1
ATOM 793 C CA . GLY A 1 96 ? 1.579 18.487 7.694 1.00 68.31 96 GLY A CA 1
ATOM 794 C C . GLY A 1 96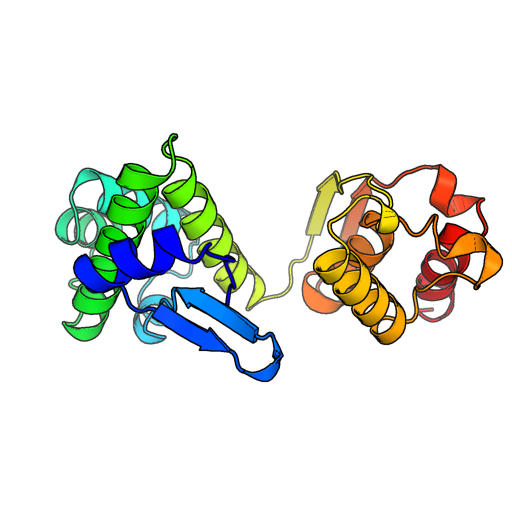 ? 1.085 19.364 6.543 1.00 68.31 96 GLY A C 1
ATOM 795 O O . GLY A 1 96 ? 1.615 19.197 5.454 1.00 68.31 96 GLY A O 1
ATOM 796 N N . ILE A 1 97 ? 0.136 20.281 6.773 1.00 48.38 97 ILE A N 1
ATOM 797 C CA . ILE A 1 97 ? -0.647 21.007 5.747 1.00 48.38 97 ILE A CA 1
ATOM 798 C C . ILE A 1 97 ? -1.353 20.041 4.761 1.00 48.38 97 ILE A C 1
ATOM 800 O O . ILE A 1 97 ? -0.764 19.147 4.167 1.00 48.38 97 ILE A O 1
ATOM 804 N N . ASP A 1 98 ? -2.660 20.248 4.599 1.00 62.34 98 ASP A N 1
ATOM 805 C CA . ASP A 1 98 ? -3.620 19.467 3.805 1.00 62.34 98 ASP A CA 1
ATOM 806 C C . ASP A 1 98 ? -4.141 18.168 4.452 1.00 62.34 98 ASP A C 1
ATOM 808 O O . ASP A 1 98 ? -3.407 17.308 4.938 1.00 62.34 98 ASP A O 1
ATOM 812 N N . ASN A 1 99 ? -5.473 18.007 4.411 1.00 67.94 99 ASN A N 1
ATOM 813 C CA . ASN A 1 99 ? -6.271 16.885 4.947 1.00 67.94 99 ASN A CA 1
ATOM 814 C C . ASN A 1 99 ? -6.010 15.531 4.237 1.00 67.94 99 ASN A C 1
ATOM 816 O O . ASN A 1 99 ? -6.870 14.645 4.179 1.00 67.94 99 ASN A O 1
ATOM 820 N N . ILE A 1 100 ? -4.834 15.367 3.632 1.00 80.44 100 ILE A N 1
ATOM 821 C CA . ILE A 1 100 ? -4.469 14.221 2.807 1.00 80.44 100 ILE A CA 1
ATOM 822 C C . ILE A 1 100 ? -4.126 12.991 3.651 1.00 80.44 100 ILE A C 1
ATOM 824 O O . ILE A 1 100 ? -4.356 11.871 3.199 1.00 80.44 100 ILE A O 1
ATOM 828 N N . TRP A 1 101 ? -3.642 13.170 4.887 1.00 84.06 101 TRP A N 1
ATOM 829 C CA . TRP A 1 101 ? -3.238 12.064 5.767 1.00 84.06 101 TRP A CA 1
ATOM 830 C C . TRP A 1 101 ? -4.369 11.092 6.048 1.00 84.06 101 TRP A C 1
ATOM 832 O O . TRP A 1 101 ? -4.163 9.879 6.008 1.00 84.06 101 TRP A O 1
ATOM 842 N N . TYR A 1 102 ? -5.572 11.623 6.254 1.00 85.19 102 TYR A N 1
ATOM 843 C CA . TYR A 1 102 ? -6.763 10.810 6.407 1.00 85.19 102 TYR A CA 1
ATOM 844 C C . TYR A 1 102 ? -7.004 9.943 5.166 1.00 85.19 102 TYR A C 1
ATOM 846 O O . TYR A 1 102 ? -7.125 8.725 5.268 1.00 85.19 102 TYR A O 1
ATOM 854 N N . SER A 1 103 ? -6.978 10.550 3.978 1.00 84.38 103 SER A N 1
ATOM 855 C CA . SER A 1 103 ? -7.181 9.841 2.709 1.00 84.38 103 SER A CA 1
ATOM 856 C C . SER A 1 103 ? -6.089 8.801 2.439 1.00 84.38 103 SER A C 1
ATOM 858 O O . SER A 1 103 ? -6.397 7.674 2.059 1.00 84.38 103 SER A O 1
ATOM 860 N N . ILE A 1 104 ? -4.815 9.138 2.674 1.00 84.50 104 ILE A N 1
ATOM 861 C CA . ILE A 1 104 ? -3.683 8.208 2.528 1.00 84.50 104 ILE A CA 1
ATOM 862 C C . ILE A 1 104 ? -3.865 7.010 3.457 1.00 84.50 104 ILE A C 1
ATOM 864 O O . ILE A 1 104 ? -3.731 5.867 3.015 1.00 84.50 104 ILE A O 1
ATOM 868 N N . PHE A 1 105 ? -4.183 7.263 4.729 1.00 85.12 105 PHE A N 1
ATOM 869 C CA . PHE A 1 105 ? -4.309 6.211 5.725 1.00 85.12 105 PHE A CA 1
ATOM 870 C C . PHE A 1 105 ? -5.478 5.273 5.408 1.00 85.12 105 PHE A C 1
ATOM 872 O O . PHE A 1 105 ? -5.289 4.057 5.350 1.00 85.12 105 PHE A O 1
ATOM 879 N N . ILE A 1 106 ? -6.663 5.826 5.129 1.00 85.56 106 ILE A N 1
ATOM 880 C CA . ILE A 1 106 ? -7.853 5.028 4.811 1.00 85.56 106 ILE A CA 1
ATOM 881 C C . ILE A 1 106 ? -7.673 4.251 3.509 1.00 85.56 106 ILE A C 1
ATOM 883 O O . ILE A 1 106 ? -7.970 3.058 3.478 1.00 85.56 106 ILE A O 1
ATOM 887 N N . ASN A 1 107 ? -7.121 4.865 2.459 1.00 85.25 107 ASN A N 1
ATOM 888 C CA . ASN A 1 107 ? -6.868 4.160 1.201 1.00 85.25 107 ASN A CA 1
ATOM 889 C C . ASN A 1 107 ? -5.859 3.025 1.384 1.00 85.25 107 ASN A C 1
ATOM 891 O O . ASN A 1 107 ? -6.062 1.932 0.857 1.00 85.25 107 ASN A O 1
ATOM 895 N N . HIS A 1 108 ? -4.795 3.252 2.160 1.00 84.06 108 HIS A N 1
ATOM 896 C CA . HIS A 1 108 ? -3.826 2.204 2.466 1.00 84.06 108 HIS A CA 1
ATOM 897 C C . HIS A 1 108 ? -4.468 1.053 3.245 1.00 84.06 108 HIS A C 1
ATOM 899 O O . HIS A 1 108 ? -4.254 -0.117 2.925 1.00 84.06 108 HIS A O 1
ATOM 905 N N . PHE A 1 109 ? -5.286 1.385 4.241 1.00 80.50 109 PHE A N 1
ATOM 906 C CA . PHE A 1 109 ? -5.980 0.404 5.057 1.00 80.50 109 PHE A CA 1
ATOM 907 C C . PHE A 1 109 ? -6.970 -0.429 4.238 1.00 80.50 109 PHE A C 1
ATOM 909 O O . PHE A 1 109 ? -6.910 -1.658 4.260 1.00 80.50 109 PHE A O 1
ATOM 916 N N . LEU A 1 110 ? -7.826 0.223 3.450 1.00 80.94 110 LEU A N 1
ATOM 917 C CA . LEU A 1 110 ? -8.770 -0.458 2.567 1.00 80.94 110 LEU A CA 1
ATOM 918 C C . LEU A 1 110 ? -8.057 -1.320 1.527 1.00 80.94 110 LEU A C 1
ATOM 920 O O . LEU A 1 110 ? -8.530 -2.416 1.243 1.00 80.94 110 LEU A O 1
ATOM 924 N N . ALA A 1 111 ? -6.911 -0.876 1.004 1.00 80.44 111 ALA A N 1
ATOM 925 C CA . ALA A 1 111 ? -6.112 -1.673 0.080 1.00 80.44 111 ALA A CA 1
ATOM 926 C C . ALA A 1 111 ? -5.579 -2.959 0.732 1.00 80.44 111 ALA A C 1
ATOM 928 O O . ALA A 1 111 ? -5.629 -4.011 0.100 1.00 80.44 111 ALA A O 1
ATOM 929 N N . ILE A 1 112 ? -5.119 -2.903 1.991 1.00 78.94 112 ILE A N 1
ATOM 930 C CA . ILE A 1 112 ? -4.687 -4.101 2.735 1.00 78.94 112 ILE A CA 1
ATOM 931 C C . ILE A 1 112 ? -5.844 -5.093 2.872 1.00 78.94 112 ILE A C 1
ATOM 933 O O . ILE A 1 112 ? -5.659 -6.277 2.606 1.00 78.94 112 ILE A O 1
ATOM 937 N N . ILE A 1 113 ? -7.030 -4.609 3.248 1.00 76.62 113 ILE A N 1
ATOM 938 C CA . ILE A 1 113 ? -8.216 -5.459 3.425 1.00 76.62 113 ILE A CA 1
ATOM 939 C C . ILE A 1 113 ? -8.646 -6.064 2.098 1.00 76.62 113 ILE A C 1
ATOM 941 O O . ILE A 1 113 ? -8.894 -7.263 1.999 1.00 76.62 113 ILE A O 1
ATOM 945 N N . ALA A 1 114 ? -8.734 -5.232 1.063 1.00 76.12 114 ALA A N 1
ATOM 946 C CA . ALA A 1 114 ? -9.154 -5.670 -0.254 1.00 76.12 114 ALA A CA 1
ATOM 947 C C . ALA A 1 114 ? -8.190 -6.728 -0.818 1.00 76.12 114 ALA A C 1
ATOM 949 O O . ALA A 1 114 ? -8.643 -7.666 -1.464 1.00 76.12 114 ALA A O 1
ATOM 950 N N . ALA A 1 115 ? -6.891 -6.618 -0.516 1.00 75.31 115 ALA A N 1
ATOM 951 C CA . ALA A 1 115 ? -5.857 -7.550 -0.953 1.00 75.31 115 ALA A CA 1
ATOM 952 C C . ALA A 1 115 ? -5.777 -8.865 -0.145 1.00 75.31 115 ALA A C 1
ATOM 954 O O . ALA A 1 115 ? -4.981 -9.731 -0.511 1.00 75.31 115 ALA A O 1
ATOM 955 N N . GLU A 1 116 ? -6.588 -9.074 0.906 1.00 76.56 116 GLU A N 1
ATOM 956 C CA . GLU A 1 116 ? -6.719 -10.408 1.530 1.00 76.56 116 GLU A CA 1
ATOM 957 C C . GLU A 1 116 ? -7.286 -11.441 0.548 1.00 76.56 116 GLU A C 1
ATOM 959 O O . GLU A 1 116 ? -7.035 -12.643 0.665 1.00 76.56 116 GLU A O 1
ATOM 964 N N . LYS A 1 117 ? -8.042 -10.966 -0.446 1.00 80.00 117 LYS A N 1
ATOM 965 C CA . LYS A 1 117 ? -8.505 -11.763 -1.575 1.00 80.00 117 LYS A CA 1
ATOM 966 C C . LYS A 1 117 ? -7.885 -11.229 -2.855 1.00 80.00 117 LYS A C 1
ATOM 968 O O . LYS A 1 117 ? -7.639 -10.040 -3.014 1.00 80.00 117 LYS A O 1
ATOM 973 N N . LYS A 1 118 ? -7.656 -12.139 -3.795 1.00 88.44 118 LYS A N 1
ATOM 974 C CA . LYS A 1 118 ? -7.246 -11.777 -5.147 1.00 88.44 118 LYS A CA 1
ATOM 975 C C . LYS A 1 118 ? -8.462 -11.359 -5.976 1.00 88.44 118 LYS A C 1
ATOM 977 O O . LYS A 1 118 ? -9.555 -11.884 -5.774 1.00 88.44 118 LYS A O 1
ATOM 982 N N . PHE A 1 119 ? -8.254 -10.451 -6.920 1.00 90.62 119 PHE A N 1
ATOM 983 C CA . PHE A 1 119 ? -9.287 -9.860 -7.767 1.00 90.62 119 PHE A CA 1
ATOM 984 C C . PHE A 1 119 ? -9.430 -10.610 -9.093 1.00 90.62 119 PHE A C 1
ATOM 986 O O . PHE A 1 119 ? -8.434 -11.054 -9.671 1.00 90.62 119 PHE A O 1
ATOM 993 N N . ASP A 1 120 ? -10.659 -10.702 -9.603 1.00 94.06 120 ASP A N 1
ATOM 994 C CA . ASP A 1 120 ? -10.940 -11.233 -10.944 1.00 94.06 120 ASP A CA 1
ATOM 995 C C . ASP A 1 120 ? -10.515 -10.257 -12.059 1.00 94.06 120 ASP A C 1
ATOM 997 O O . ASP A 1 120 ? -10.169 -10.684 -13.158 1.00 94.06 120 ASP A O 1
ATOM 1001 N N . LEU A 1 121 ? -10.495 -8.951 -11.770 1.00 95.12 121 LEU A N 1
ATOM 1002 C CA . LEU A 1 121 ? -10.123 -7.888 -12.702 1.00 95.12 121 LEU A CA 1
ATOM 1003 C C . LEU A 1 121 ? -9.252 -6.845 -11.995 1.00 95.12 121 LEU A C 1
ATOM 1005 O O . LEU A 1 121 ? -9.653 -6.284 -10.976 1.00 95.12 121 LEU A O 1
ATOM 1009 N N . VAL A 1 122 ? -8.074 -6.559 -12.552 1.00 94.94 122 VAL A N 1
ATOM 1010 C CA . VAL A 1 122 ? -7.174 -5.501 -12.071 1.00 94.94 122 VAL A CA 1
ATOM 1011 C C . VAL A 1 122 ? -6.896 -4.539 -13.223 1.00 94.94 122 VAL A C 1
ATOM 1013 O O . VAL A 1 122 ? -6.253 -4.906 -14.206 1.00 94.94 122 VAL A O 1
ATOM 1016 N N . LEU A 1 123 ? -7.384 -3.305 -13.093 1.00 96.62 123 LEU A N 1
ATOM 1017 C CA . LEU A 1 123 ? -7.231 -2.236 -14.080 1.00 96.62 123 LEU A CA 1
ATOM 1018 C C . LEU A 1 123 ? -6.553 -1.017 -13.458 1.00 96.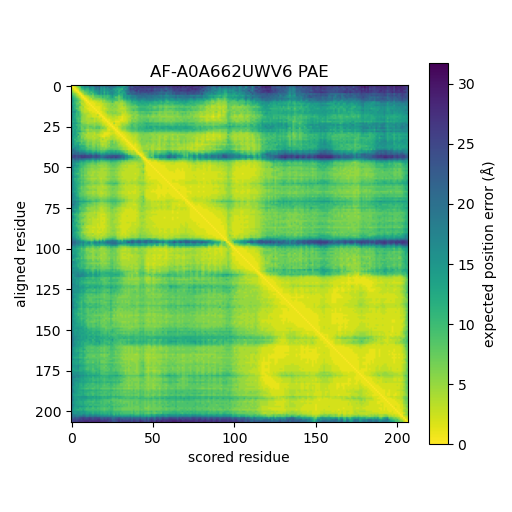62 123 LEU A C 1
ATOM 1020 O O . LEU A 1 123 ? -6.740 -0.743 -12.274 1.00 96.62 123 LEU A O 1
ATOM 1024 N N . GLY A 1 124 ? -5.800 -0.256 -14.250 1.00 94.06 124 GLY A N 1
ATOM 1025 C CA . GLY A 1 124 ? -5.219 0.990 -13.759 1.00 94.06 124 GLY A CA 1
ATOM 1026 C C . GLY A 1 124 ? -4.159 1.605 -14.660 1.00 94.06 124 GLY A C 1
ATOM 1027 O O . GLY A 1 124 ? -3.665 0.991 -15.605 1.00 94.06 124 GLY A O 1
ATOM 1028 N N . ASN A 1 125 ? -3.786 2.837 -14.326 1.00 96.44 125 ASN A N 1
ATOM 1029 C CA . ASN A 1 125 ? -2.686 3.550 -14.958 1.00 96.44 125 ASN A CA 1
ATOM 1030 C C . ASN A 1 125 ? -1.490 3.596 -14.004 1.00 96.44 125 ASN A C 1
ATOM 1032 O O . ASN A 1 125 ? -1.555 4.255 -12.965 1.00 96.44 125 ASN A O 1
ATOM 1036 N N . LEU A 1 126 ? -0.422 2.860 -14.320 1.00 96.38 126 LEU A N 1
ATOM 1037 C CA . LEU A 1 126 ? 0.763 2.829 -13.465 1.00 96.38 126 LEU A CA 1
ATOM 1038 C C . LEU A 1 126 ? 1.588 4.114 -13.629 1.00 96.38 126 LEU A C 1
ATOM 1040 O O . LEU A 1 126 ? 1.637 4.668 -14.723 1.00 96.38 126 LEU A O 1
ATOM 1044 N N . PRO A 1 127 ? 2.293 4.575 -12.582 1.00 95.38 127 PRO A N 1
ATOM 1045 C CA . PRO A 1 127 ? 3.205 5.707 -12.703 1.00 95.38 127 PRO A CA 1
ATOM 1046 C C . PRO A 1 127 ? 4.403 5.372 -13.602 1.00 95.38 127 PRO A C 1
ATOM 1048 O O . PRO A 1 127 ? 4.953 4.272 -13.538 1.00 95.38 127 PRO A O 1
ATOM 1051 N N . TRP A 1 128 ? 4.828 6.347 -14.408 1.00 95.12 128 TRP A N 1
ATOM 1052 C CA . TRP A 1 128 ? 5.927 6.218 -15.375 1.00 95.12 128 TRP A CA 1
ATOM 1053 C C . TRP A 1 128 ? 7.132 7.030 -14.915 1.00 95.12 128 TRP A C 1
ATOM 1055 O O . TRP A 1 128 ? 7.339 8.182 -15.308 1.00 95.12 128 TRP A O 1
ATOM 1065 N N . VAL A 1 129 ? 7.896 6.447 -13.998 1.00 95.38 129 VAL A N 1
ATOM 1066 C CA . VAL A 1 129 ? 9.038 7.109 -13.372 1.00 95.38 129 VAL A CA 1
ATOM 1067 C C . VAL A 1 129 ? 10.217 6.152 -13.342 1.00 95.38 129 VAL A C 1
ATOM 1069 O O . VAL A 1 129 ? 10.134 5.043 -12.809 1.00 95.38 129 VAL A O 1
ATOM 1072 N N . ASN A 1 130 ? 11.354 6.619 -13.861 1.00 95.38 130 ASN A N 1
ATOM 1073 C CA . ASN A 1 130 ? 12.619 5.912 -13.716 1.00 95.38 130 ASN A CA 1
ATOM 1074 C C . ASN A 1 130 ? 12.958 5.765 -12.233 1.00 95.38 130 ASN A C 1
ATOM 1076 O O . ASN A 1 130 ? 13.058 6.759 -11.511 1.00 95.38 13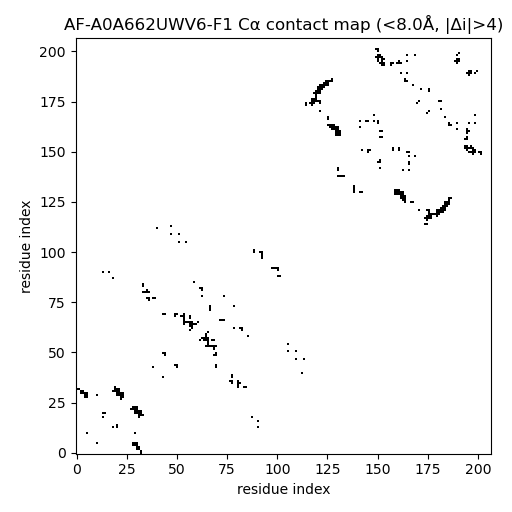0 ASN A O 1
ATOM 1080 N N . VAL A 1 131 ? 13.236 4.537 -11.802 1.00 95.44 131 VAL A N 1
ATOM 1081 C CA . VAL A 1 131 ? 13.569 4.206 -10.413 1.00 95.44 131 VAL A CA 1
ATOM 1082 C C . VAL A 1 131 ? 14.763 5.021 -9.903 1.00 95.44 131 VAL A C 1
ATOM 1084 O O . VAL A 1 131 ? 14.837 5.344 -8.719 1.00 95.44 131 VAL A O 1
ATOM 1087 N N . SER A 1 132 ? 15.685 5.418 -10.784 1.00 92.94 132 SER A N 1
ATOM 1088 C CA . SER A 1 132 ? 16.838 6.261 -10.445 1.00 92.94 132 SER A CA 1
ATOM 1089 C C . SER A 1 132 ? 16.493 7.708 -10.068 1.00 92.94 132 SER A C 1
ATOM 1091 O O . SER A 1 132 ? 17.369 8.403 -9.567 1.00 92.94 132 SER A O 1
ATOM 1093 N N . LYS A 1 133 ? 15.272 8.187 -10.354 1.00 94.81 133 LYS A N 1
ATOM 1094 C CA . LYS A 1 133 ? 14.825 9.548 -10.005 1.00 94.81 133 LYS A CA 1
ATOM 1095 C C . LYS A 1 133 ? 14.334 9.662 -8.562 1.00 94.81 133 LYS A C 1
ATOM 1097 O O . LYS A 1 133 ? 14.212 10.769 -8.052 1.00 94.81 133 LYS A O 1
ATOM 1102 N N . TYR A 1 134 ? 14.040 8.541 -7.912 1.00 93.25 134 TYR A N 1
ATOM 1103 C CA . TYR A 1 134 ? 13.653 8.534 -6.509 1.00 93.25 134 TYR A CA 1
ATOM 1104 C C . TYR A 1 134 ? 14.855 8.755 -5.578 1.00 93.25 134 TYR A C 1
ATOM 1106 O O . TYR A 1 134 ? 15.988 8.452 -5.965 1.00 93.25 134 TYR A O 1
ATOM 1114 N N . PRO A 1 135 ? 14.622 9.191 -4.322 1.00 92.38 135 PRO A N 1
ATOM 1115 C CA . PRO A 1 135 ? 15.661 9.242 -3.300 1.00 92.38 135 PRO A CA 1
ATOM 1116 C C . PRO A 1 135 ? 16.438 7.926 -3.220 1.00 92.38 135 PRO A C 1
ATOM 1118 O O . PRO A 1 135 ? 15.847 6.844 -3.282 1.00 92.38 135 PRO A O 1
ATOM 1121 N N . ARG A 1 136 ? 17.765 8.017 -3.058 1.00 88.19 136 ARG A N 1
ATOM 1122 C CA . ARG A 1 136 ? 18.700 6.881 -3.169 1.00 88.19 136 ARG A CA 1
ATOM 1123 C C . ARG A 1 136 ? 18.221 5.640 -2.418 1.00 88.19 136 ARG A C 1
ATOM 1125 O O . ARG A 1 136 ? 18.163 4.564 -2.999 1.00 88.19 136 ARG A O 1
ATOM 1132 N N . LYS A 1 137 ? 17.819 5.793 -1.155 1.00 86.19 137 LYS A N 1
ATOM 1133 C CA . LYS A 1 137 ? 17.357 4.677 -0.321 1.00 86.19 137 LYS A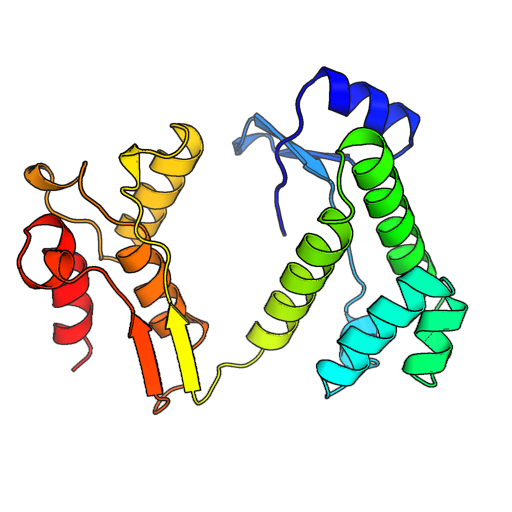 CA 1
ATOM 1134 C C . LYS A 1 137 ? 16.123 3.973 -0.902 1.00 86.19 137 LYS A C 1
ATOM 1136 O O . LYS A 1 137 ? 16.079 2.745 -0.949 1.00 86.19 137 LYS A O 1
ATOM 1141 N N . TYR A 1 138 ? 15.146 4.736 -1.392 1.00 87.56 138 TYR A N 1
ATOM 1142 C CA . TYR A 1 138 ? 13.947 4.177 -2.016 1.00 87.56 138 TYR A CA 1
ATOM 1143 C C . TYR A 1 138 ? 14.259 3.537 -3.375 1.00 87.56 138 TYR A C 1
ATOM 1145 O O . TYR A 1 138 ? 13.776 2.445 -3.667 1.00 87.56 138 TYR A O 1
ATOM 1153 N N . SER A 1 139 ? 15.139 4.161 -4.164 1.00 92.69 139 SER A N 1
ATOM 1154 C CA . SER A 1 139 ? 15.631 3.606 -5.428 1.00 92.69 139 SER A CA 1
ATOM 1155 C C . SER A 1 139 ? 16.298 2.238 -5.233 1.00 92.69 139 SER A C 1
ATOM 1157 O O . SER A 1 139 ? 15.959 1.283 -5.930 1.00 92.69 139 SER A O 1
ATOM 1159 N N . GLU A 1 140 ? 17.191 2.103 -4.246 1.00 92.44 140 GLU A N 1
ATOM 1160 C CA . GLU A 1 140 ? 17.851 0.826 -3.935 1.00 92.44 140 GLU A CA 1
ATOM 1161 C C . GLU A 1 140 ? 16.859 -0.241 -3.456 1.00 92.44 140 GLU A C 1
ATOM 1163 O O . GLU A 1 140 ? 16.935 -1.395 -3.886 1.00 92.44 140 GLU A O 1
ATOM 1168 N N . LYS A 1 141 ? 15.861 0.144 -2.649 1.00 92.56 141 LYS A N 1
ATOM 1169 C CA . LYS A 1 141 ? 14.769 -0.760 -2.257 1.00 92.56 141 LYS A CA 1
ATOM 1170 C C . LYS A 1 141 ? 14.000 -1.280 -3.475 1.00 92.56 141 LYS A C 1
ATOM 1172 O O . LYS A 1 141 ? 13.778 -2.483 -3.586 1.00 92.56 141 LYS A O 1
ATOM 1177 N N . LEU A 1 142 ? 13.624 -0.401 -4.405 1.00 95.12 142 LEU A N 1
ATOM 1178 C CA . LEU A 1 142 ? 12.914 -0.785 -5.630 1.00 95.12 142 LEU A CA 1
ATOM 1179 C C . LEU A 1 142 ? 13.758 -1.697 -6.530 1.00 95.12 142 LEU A C 1
ATOM 1181 O O . LEU A 1 142 ? 13.235 -2.675 -7.060 1.00 95.12 142 LEU A O 1
ATOM 1185 N N . LYS A 1 143 ? 15.065 -1.442 -6.663 1.00 94.38 143 LYS A N 1
ATOM 1186 C CA . LYS A 1 143 ? 15.976 -2.326 -7.415 1.00 94.38 143 LYS A CA 1
ATOM 1187 C C . LYS A 1 143 ? 16.083 -3.715 -6.787 1.00 94.38 143 LYS A C 1
ATOM 1189 O O . LYS A 1 143 ? 16.061 -4.709 -7.511 1.00 94.38 143 LYS A O 1
ATOM 1194 N N . LYS A 1 144 ? 16.158 -3.798 -5.453 1.00 94.44 144 LYS A N 1
ATOM 1195 C CA . LYS A 1 144 ? 16.152 -5.080 -4.731 1.00 94.44 144 LYS A CA 1
ATOM 1196 C C . LYS A 1 144 ? 14.870 -5.864 -5.027 1.00 94.44 144 LYS A C 1
ATOM 1198 O O . LYS A 1 144 ? 14.954 -7.019 -5.429 1.00 94.44 144 LYS A O 1
ATOM 1203 N N . ILE A 1 145 ? 13.713 -5.205 -4.939 1.00 95.62 145 ILE A N 1
ATOM 1204 C CA . ILE A 1 145 ? 12.413 -5.811 -5.270 1.00 95.62 145 ILE A CA 1
ATOM 1205 C C . ILE A 1 145 ? 12.381 -6.267 -6.737 1.00 95.62 145 ILE A C 1
ATOM 1207 O O . ILE A 1 145 ? 11.960 -7.382 -7.023 1.00 95.62 145 ILE A O 1
ATOM 1211 N N . ALA A 1 146 ? 12.859 -5.451 -7.682 1.00 95.69 146 ALA A N 1
ATOM 1212 C CA . ALA A 1 146 ? 12.913 -5.833 -9.095 1.00 95.69 146 ALA A CA 1
ATOM 1213 C C . ALA A 1 146 ? 13.753 -7.100 -9.326 1.00 95.69 146 ALA A C 1
ATOM 1215 O O . ALA A 1 146 ? 13.379 -7.949 -10.136 1.00 95.69 146 ALA A O 1
ATOM 1216 N N . LYS A 1 147 ? 14.866 -7.243 -8.593 1.00 94.62 147 LYS A N 1
ATOM 1217 C CA . LYS A 1 147 ? 15.711 -8.442 -8.621 1.00 94.62 147 LYS A CA 1
ATOM 1218 C C . LYS A 1 147 ? 14.984 -9.659 -8.046 1.00 94.62 147 LYS A C 1
ATOM 1220 O O . LYS A 1 147 ? 14.962 -10.694 -8.699 1.00 94.62 147 LYS A O 1
ATOM 1225 N N . GLU A 1 148 ? 14.356 -9.529 -6.878 1.00 94.69 148 GLU A N 1
ATOM 1226 C CA . GLU A 1 148 ? 13.563 -10.600 -6.244 1.00 94.69 148 GLU A CA 1
ATOM 1227 C C . GLU A 1 148 ? 12.385 -11.053 -7.121 1.00 94.69 148 GLU A C 1
ATOM 1229 O O . GLU A 1 148 ? 12.021 -12.227 -7.144 1.00 94.69 148 GLU A O 1
ATOM 1234 N N . LEU A 1 149 ? 11.796 -10.130 -7.883 1.00 94.31 149 LEU A N 1
ATOM 1235 C CA . LEU A 1 149 ? 10.711 -10.431 -8.812 1.00 94.31 149 LEU A CA 1
ATOM 1236 C C . LEU A 1 149 ? 11.178 -11.053 -10.136 1.00 94.31 149 LEU A C 1
ATOM 1238 O O . LEU A 1 149 ? 10.314 -11.541 -10.866 1.00 94.31 149 LEU A O 1
ATOM 1242 N N . GLY A 1 150 ? 12.484 -11.039 -10.430 1.00 93.94 150 GLY A N 1
ATOM 1243 C CA . GLY A 1 150 ? 13.060 -11.532 -11.686 1.00 93.94 150 GLY A CA 1
ATOM 1244 C C . GLY A 1 150 ? 12.915 -10.572 -12.873 1.00 93.94 150 GLY A C 1
ATOM 1245 O O . GLY A 1 150 ? 13.056 -10.985 -14.015 1.00 93.94 150 GLY A O 1
ATOM 1246 N N . VAL A 1 151 ? 12.621 -9.290 -12.630 1.00 95.06 151 VAL A N 1
ATOM 1247 C CA . VAL A 1 151 ? 12.313 -8.307 -13.693 1.00 95.06 151 VAL A CA 1
ATOM 1248 C C . VAL A 1 151 ? 13.364 -7.217 -13.854 1.00 95.06 151 VAL A C 1
ATOM 1250 O O . VAL A 1 151 ? 13.177 -6.273 -14.623 1.00 95.06 151 VAL A O 1
ATOM 1253 N N . ASN A 1 152 ? 14.468 -7.317 -13.118 1.00 93.56 152 ASN A N 1
ATOM 1254 C CA . ASN A 1 152 ? 15.551 -6.355 -13.221 1.00 93.56 152 ASN A CA 1
ATOM 1255 C C . ASN A 1 152 ? 16.200 -6.419 -14.618 1.00 93.56 152 ASN A C 1
ATOM 1257 O O . ASN A 1 152 ? 16.532 -7.511 -15.081 1.00 93.56 152 ASN A O 1
ATOM 1261 N N . PRO A 1 153 ? 16.416 -5.279 -15.292 1.00 92.81 153 PRO A N 1
ATOM 1262 C CA . PRO A 1 153 ? 17.066 -5.274 -16.591 1.00 92.81 153 PRO A CA 1
ATOM 1263 C C . PRO A 1 153 ? 18.578 -5.551 -16.491 1.00 92.81 153 PRO A C 1
ATOM 1265 O O . PRO A 1 153 ? 19.163 -5.439 -15.407 1.00 92.81 153 PRO A O 1
ATOM 1268 N N . PRO A 1 154 ? 19.234 -5.839 -17.631 1.00 91.62 154 PRO A N 1
ATOM 1269 C CA . PRO A 1 154 ? 20.685 -5.892 -17.748 1.00 91.62 154 PRO A CA 1
ATOM 1270 C C . PRO A 1 154 ? 21.370 -4.634 -17.208 1.00 91.62 154 PRO A C 1
ATOM 1272 O O . PRO A 1 154 ? 20.781 -3.545 -17.151 1.00 91.62 154 PRO A O 1
ATOM 1275 N N . ARG A 1 155 ? 22.640 -4.778 -16.818 1.00 89.69 155 ARG A N 1
ATOM 1276 C CA . ARG A 1 155 ? 23.416 -3.733 -16.130 1.00 89.69 155 ARG A CA 1
ATOM 1277 C C . ARG A 1 155 ? 23.469 -2.428 -16.928 1.00 89.69 155 ARG A C 1
ATOM 1279 O O . ARG A 1 155 ? 23.379 -1.349 -16.342 1.00 89.69 155 ARG A O 1
ATOM 1286 N N . GLU A 1 156 ? 23.546 -2.528 -18.248 1.00 90.31 156 GLU A N 1
ATOM 1287 C CA . GLU A 1 156 ? 23.610 -1.420 -19.205 1.00 90.31 156 GLU A CA 1
ATOM 1288 C C . GLU A 1 156 ? 22.339 -0.557 -19.168 1.00 90.31 156 GLU A C 1
ATOM 1290 O O . GLU A 1 156 ? 22.383 0.645 -19.431 1.00 90.31 156 GLU A O 1
ATOM 1295 N N . ALA A 1 157 ? 21.200 -1.152 -18.797 1.00 91.12 157 ALA A N 1
ATOM 1296 C CA . ALA A 1 157 ? 19.903 -0.485 -18.737 1.00 91.12 157 ALA A CA 1
ATOM 1297 C C . ALA A 1 157 ? 19.366 -0.294 -17.307 1.00 91.12 157 ALA A C 1
ATOM 1299 O O . ALA A 1 157 ? 18.272 0.246 -17.141 1.00 91.12 157 ALA A O 1
ATOM 1300 N N . ALA A 1 158 ? 20.132 -0.652 -16.270 1.00 86.81 158 ALA A N 1
ATOM 1301 C CA . ALA A 1 158 ? 19.706 -0.589 -14.867 1.00 86.81 158 ALA A CA 1
ATOM 1302 C C . ALA A 1 158 ? 19.240 0.809 -14.417 1.00 86.81 158 ALA A C 1
ATOM 1304 O O . ALA A 1 158 ? 18.312 0.937 -13.620 1.00 86.81 158 ALA A O 1
ATOM 1305 N N . LYS A 1 159 ? 19.837 1.880 -14.961 1.00 89.25 159 LYS A N 1
ATOM 1306 C CA . LYS A 1 159 ? 19.426 3.270 -14.671 1.00 89.25 159 LYS A CA 1
ATOM 1307 C C . LYS A 1 159 ? 18.070 3.651 -15.285 1.00 89.25 159 LYS A C 1
ATOM 1309 O O . LYS A 1 159 ? 17.484 4.643 -14.870 1.00 89.25 159 LYS A O 1
ATOM 1314 N N . LYS A 1 160 ? 17.584 2.888 -16.268 1.00 93.12 160 LYS A N 1
ATOM 1315 C CA . LYS A 1 160 ? 16.331 3.127 -17.004 1.00 93.12 160 LYS A CA 1
ATOM 1316 C C . LYS A 1 160 ? 15.193 2.198 -16.562 1.00 93.12 160 LYS A C 1
ATOM 1318 O O . LYS A 1 160 ? 14.167 2.150 -17.231 1.00 93.12 160 LYS A O 1
ATOM 1323 N N . LEU A 1 161 ? 15.371 1.442 -15.474 1.00 95.44 161 LEU A N 1
ATOM 1324 C CA . LEU A 1 161 ? 14.288 0.658 -14.885 1.00 95.44 161 LEU A CA 1
ATOM 1325 C C . LEU A 1 161 ? 13.128 1.595 -14.526 1.00 95.44 161 LEU A C 1
ATOM 1327 O O . LEU A 1 161 ? 13.313 2.539 -13.759 1.00 95.44 161 LEU A O 1
ATOM 1331 N N . ASP A 1 162 ? 11.950 1.320 -15.073 1.00 96.44 162 ASP A N 1
ATOM 1332 C CA . ASP A 1 162 ? 10.726 2.066 -14.796 1.00 96.44 162 ASP A CA 1
ATOM 1333 C C . ASP A 1 162 ? 9.932 1.378 -13.676 1.00 96.44 162 ASP A C 1
ATOM 1335 O O . ASP A 1 162 ? 9.815 0.150 -13.650 1.00 96.44 162 ASP A O 1
ATOM 1339 N N . ILE A 1 163 ? 9.388 2.153 -12.736 1.00 97.06 163 ILE A N 1
ATOM 1340 C CA . ILE A 1 163 ? 8.623 1.615 -11.601 1.00 97.06 163 ILE A CA 1
ATOM 1341 C C . ILE A 1 163 ? 7.375 0.829 -12.040 1.00 97.06 163 ILE A C 1
ATOM 1343 O O . ILE A 1 163 ? 6.975 -0.112 -11.348 1.00 97.06 163 ILE A O 1
ATOM 1347 N N . SER A 1 164 ? 6.798 1.141 -13.207 1.00 96.94 164 SER A N 1
ATOM 1348 C CA . SER A 1 164 ? 5.657 0.406 -13.765 1.00 96.94 164 SER A CA 1
ATOM 1349 C C . SER A 1 164 ? 5.965 -1.078 -13.978 1.00 96.94 164 SER A C 1
ATOM 1351 O O . SER A 1 164 ? 5.090 -1.906 -13.750 1.00 96.94 164 SER A O 1
ATOM 1353 N N . VAL A 1 165 ? 7.210 -1.450 -14.303 1.00 96.12 165 VAL A N 1
ATOM 1354 C CA . VAL A 1 165 ? 7.629 -2.858 -14.435 1.00 96.12 165 VAL A CA 1
ATOM 1355 C C . VAL A 1 165 ? 7.441 -3.613 -13.118 1.00 96.12 165 VAL A C 1
ATOM 1357 O O . VAL A 1 165 ? 6.874 -4.706 -13.094 1.00 96.12 165 VAL A O 1
ATOM 1360 N N . ILE A 1 166 ? 7.888 -3.010 -12.013 1.00 96.75 166 ILE A N 1
ATOM 1361 C CA . ILE A 1 166 ? 7.799 -3.597 -10.671 1.00 96.75 166 ILE A CA 1
ATOM 1362 C C . ILE A 1 166 ? 6.329 -3.723 -10.261 1.00 96.75 166 ILE A C 1
ATOM 1364 O O . ILE A 1 166 ? 5.880 -4.798 -9.861 1.00 96.75 166 ILE A O 1
ATOM 1368 N N . LEU A 1 167 ? 5.568 -2.633 -10.392 1.00 96.50 167 LEU A N 1
ATOM 1369 C CA . LEU A 1 167 ? 4.165 -2.578 -9.977 1.00 96.50 167 LEU A CA 1
ATOM 1370 C C . LEU A 1 167 ? 3.272 -3.500 -10.810 1.00 96.50 167 LEU A C 1
ATOM 1372 O O . LEU A 1 167 ? 2.354 -4.116 -10.263 1.00 96.50 167 LEU A O 1
ATOM 1376 N N . TYR A 1 168 ? 3.563 -3.655 -12.103 1.00 96.50 168 TYR A N 1
ATOM 1377 C CA . TYR A 1 168 ? 2.852 -4.591 -12.966 1.00 96.50 168 TYR A CA 1
ATOM 1378 C C . TYR A 1 168 ? 2.994 -6.021 -12.444 1.00 96.50 168 TYR A C 1
ATOM 1380 O O . TYR A 1 168 ? 2.001 -6.725 -12.256 1.00 96.50 168 TYR A O 1
ATOM 1388 N N . VAL A 1 169 ? 4.226 -6.458 -12.167 1.00 95.12 169 VAL A N 1
ATOM 1389 C CA . VAL A 1 169 ? 4.479 -7.831 -11.712 1.00 95.12 169 VAL A CA 1
ATOM 1390 C C . VAL A 1 169 ? 3.951 -8.074 -10.304 1.00 95.12 169 VAL A C 1
ATOM 1392 O O . VAL A 1 169 ? 3.424 -9.156 -10.040 1.00 95.12 169 VAL A O 1
ATOM 1395 N N . ILE A 1 170 ? 4.002 -7.074 -9.421 1.00 93.94 170 ILE A N 1
ATOM 1396 C CA . ILE A 1 170 ? 3.331 -7.140 -8.114 1.00 93.94 170 ILE A CA 1
ATOM 1397 C C . ILE A 1 170 ? 1.825 -7.351 -8.299 1.00 93.94 170 ILE A C 1
ATOM 1399 O O . ILE A 1 170 ? 1.259 -8.262 -7.695 1.00 93.94 170 ILE A O 1
ATOM 1403 N N . SER A 1 171 ? 1.192 -6.571 -9.176 1.00 94.12 171 SER A N 1
ATOM 1404 C CA . SER A 1 171 ? -0.243 -6.686 -9.457 1.00 94.12 171 SER A CA 1
ATOM 1405 C C . SER A 1 171 ? -0.594 -8.072 -10.004 1.00 94.12 171 SER A C 1
ATOM 1407 O O . SER A 1 171 ? -1.515 -8.721 -9.513 1.00 94.12 171 SER A O 1
ATOM 1409 N N . ALA A 1 172 ? 0.203 -8.585 -10.943 1.00 93.50 172 ALA A N 1
ATOM 1410 C CA . ALA A 1 172 ? 0.014 -9.911 -11.523 1.00 93.50 172 ALA A CA 1
ATOM 1411 C C . ALA A 1 172 ? 0.233 -11.064 -10.524 1.00 93.50 172 ALA A C 1
ATOM 1413 O O . ALA A 1 172 ? -0.445 -12.086 -10.608 1.00 93.50 172 ALA A O 1
ATOM 1414 N N . LYS A 1 173 ? 1.207 -10.956 -9.607 1.00 90.75 173 LYS A N 1
ATOM 1415 C CA . LYS A 1 173 ? 1.538 -12.032 -8.652 1.00 90.75 173 LYS A CA 1
ATOM 1416 C C . LYS A 1 173 ? 0.627 -12.028 -7.423 1.00 90.75 173 LYS A C 1
ATOM 1418 O O . LYS A 1 173 ? 0.192 -13.098 -6.985 1.00 90.75 173 LYS A O 1
ATOM 1423 N N . TYR A 1 174 ? 0.351 -10.850 -6.871 1.00 89.75 174 TYR A N 1
ATOM 1424 C CA . TYR A 1 174 ? -0.245 -10.717 -5.542 1.00 89.75 174 TYR A CA 1
ATOM 1425 C C . TYR A 1 174 ? -1.694 -10.238 -5.566 1.00 89.75 174 TYR A C 1
ATOM 1427 O O . TYR A 1 174 ? -2.448 -10.643 -4.690 1.00 89.75 174 TYR A O 1
ATOM 1435 N N . LEU A 1 175 ? -2.103 -9.450 -6.565 1.00 91.62 175 LEU A N 1
ATOM 1436 C CA . LEU A 1 175 ? -3.468 -8.915 -6.630 1.00 91.62 175 LEU A CA 1
ATOM 1437 C C . LEU A 1 175 ? -4.376 -9.747 -7.536 1.00 91.62 175 LEU A C 1
ATOM 1439 O O . LEU A 1 175 ? -5.523 -9.988 -7.186 1.00 91.62 175 LEU A O 1
ATOM 1443 N N . LEU A 1 176 ? -3.883 -10.215 -8.682 1.00 93.56 176 LEU A N 1
ATOM 1444 C CA . LEU A 1 176 ? -4.705 -10.932 -9.654 1.00 93.56 176 LEU A CA 1
ATOM 1445 C C . LEU A 1 176 ? -4.930 -12.399 -9.262 1.00 93.56 176 LEU A C 1
ATOM 1447 O O . LEU A 1 176 ? -3.983 -13.134 -8.952 1.00 93.56 176 LEU A O 1
ATOM 1451 N N . LYS A 1 177 ? -6.190 -12.837 -9.316 1.00 93.81 177 LYS A N 1
ATOM 1452 C CA . LYS A 1 177 ? -6.602 -14.236 -9.150 1.00 93.81 177 LYS A CA 1
ATOM 1453 C C . LYS A 1 177 ? -6.199 -15.062 -10.375 1.00 93.81 177 LYS A C 1
ATOM 1455 O O . LYS A 1 177 ? -6.067 -14.544 -11.480 1.00 93.81 177 LYS A O 1
ATOM 1460 N N . GLN A 1 178 ? -6.026 -16.370 -10.197 1.00 90.75 178 GLN A N 1
ATOM 1461 C CA . GLN A 1 178 ? -5.837 -17.280 -11.327 1.00 90.75 178 GLN A CA 1
ATOM 1462 C C . GLN A 1 178 ? -7.034 -17.208 -12.291 1.00 90.75 178 GLN A C 1
ATOM 1464 O O . GLN A 1 178 ? -8.182 -17.287 -11.860 1.00 90.75 178 GLN A O 1
ATOM 1469 N N . GLY A 1 179 ? -6.753 -17.037 -13.585 1.00 92.12 179 GLY A N 1
ATOM 1470 C CA . GLY A 1 179 ? -7.775 -16.856 -14.623 1.00 92.12 179 GLY A CA 1
ATOM 1471 C C . GLY A 1 179 ? -8.394 -15.454 -14.689 1.00 92.12 179 GLY A C 1
ATOM 1472 O O . GLY A 1 179 ? -9.276 -15.233 -15.510 1.00 92.12 179 GLY A O 1
ATOM 1473 N N . GLY A 1 180 ? -7.952 -14.511 -13.848 1.00 95.12 180 GLY A N 1
ATOM 1474 C CA . GLY A 1 180 ? -8.395 -13.120 -13.906 1.00 95.12 180 GLY A CA 1
ATOM 1475 C C . GLY A 1 180 ? -7.777 -12.329 -15.063 1.00 95.12 180 GLY A C 1
ATOM 1476 O O . GLY A 1 180 ? -6.826 -12.770 -15.714 1.00 95.12 180 GLY A O 1
ATOM 1477 N N . VAL A 1 181 ? -8.288 -11.115 -15.277 1.00 96.75 181 VAL A N 1
ATOM 1478 C CA . VAL A 1 181 ? -7.826 -10.188 -16.320 1.00 96.75 181 VAL A CA 1
ATOM 1479 C C . VAL A 1 181 ? -7.030 -9.030 -15.714 1.00 96.75 181 VAL A C 1
ATOM 1481 O O . VAL A 1 181 ? -7.461 -8.384 -14.759 1.00 96.75 181 VAL A O 1
ATOM 1484 N N . LEU A 1 182 ? -5.866 -8.742 -16.299 1.00 96.19 182 LEU A N 1
ATOM 1485 C CA . LEU A 1 182 ? -4.990 -7.636 -15.913 1.00 96.19 182 LEU A CA 1
ATOM 1486 C C . LEU A 1 182 ? -4.855 -6.649 -17.075 1.00 96.19 182 LEU A C 1
ATOM 1488 O O . LEU A 1 182 ? -4.349 -7.014 -18.134 1.00 96.19 182 LEU A O 1
ATOM 1492 N N . GLY A 1 183 ? -5.271 -5.402 -16.863 1.00 96.56 183 GLY A N 1
ATOM 1493 C CA . GLY A 1 183 ? -5.184 -4.322 -17.847 1.00 96.56 183 GLY A CA 1
ATOM 1494 C C . GLY A 1 183 ? -4.538 -3.083 -17.240 1.00 96.56 183 GLY A C 1
ATOM 1495 O O . GLY A 1 183 ? -5.221 -2.225 -16.687 1.00 96.56 183 GLY A O 1
ATOM 1496 N N . LEU A 1 184 ? -3.211 -2.991 -17.329 1.00 97.06 184 LEU A N 1
ATOM 1497 C CA . LEU A 1 184 ? -2.440 -1.895 -16.744 1.00 97.06 184 LEU A CA 1
ATOM 1498 C C . LEU A 1 184 ? -1.731 -1.082 -17.825 1.00 97.06 184 LEU A C 1
ATOM 1500 O O . LEU A 1 184 ? -1.008 -1.643 -18.648 1.00 97.06 184 LEU A O 1
ATOM 1504 N N . MET A 1 185 ? -1.896 0.242 -17.796 1.00 97.19 185 MET A N 1
ATOM 1505 C CA . MET A 1 185 ? -1.154 1.130 -18.692 1.00 97.19 185 MET A CA 1
ATOM 1506 C C . MET A 1 185 ? 0.308 1.225 -18.255 1.00 97.19 185 MET A C 1
ATOM 1508 O O . MET A 1 185 ? 0.616 1.451 -17.083 1.00 97.19 185 MET A O 1
ATOM 1512 N N . VAL A 1 186 ? 1.204 1.082 -19.227 1.00 95.62 186 VAL A N 1
ATOM 1513 C CA . VAL A 1 186 ? 2.659 1.095 -19.053 1.00 95.62 186 VAL A CA 1
ATOM 1514 C C . VAL A 1 186 ? 3.315 1.906 -20.176 1.00 95.62 186 VAL A C 1
ATOM 1516 O O . VAL A 1 186 ? 2.725 2.038 -21.253 1.00 95.62 186 VAL A O 1
ATOM 1519 N N . PRO A 1 187 ? 4.543 2.425 -19.991 1.00 95.31 187 PRO A N 1
ATOM 1520 C CA . PRO A 1 187 ? 5.237 3.147 -21.049 1.00 95.31 187 PRO A CA 1
ATOM 1521 C C . PRO A 1 187 ? 5.521 2.240 -22.250 1.00 95.31 187 PRO A C 1
ATOM 1523 O O . PRO A 1 187 ? 6.136 1.186 -22.103 1.00 95.31 187 PRO A O 1
ATOM 1526 N N . ALA A 1 188 ? 5.213 2.692 -23.468 1.00 94.81 188 ALA A N 1
ATOM 1527 C CA . ALA A 1 188 ? 5.508 1.936 -24.695 1.00 94.81 188 ALA A CA 1
ATOM 1528 C C . ALA A 1 188 ? 7.004 1.567 -24.851 1.00 94.81 188 ALA A C 1
ATOM 1530 O O . ALA A 1 188 ? 7.367 0.621 -25.552 1.00 94.81 188 ALA A O 1
ATOM 1531 N N . SER A 1 189 ? 7.900 2.308 -24.190 1.00 93.75 189 SER A N 1
ATOM 1532 C CA . SER A 1 189 ? 9.342 2.060 -24.214 1.00 93.75 189 SER A CA 1
ATOM 1533 C C . SER A 1 189 ? 9.734 0.712 -23.598 1.00 93.75 189 SER A C 1
ATOM 1535 O O . SER A 1 189 ? 10.729 0.134 -24.041 1.00 93.75 189 SER A O 1
ATOM 1537 N N . ILE A 1 190 ? 8.963 0.169 -22.643 1.00 93.81 190 ILE A N 1
ATOM 1538 C CA . ILE A 1 190 ? 9.289 -1.113 -21.993 1.00 93.81 190 ILE A CA 1
ATOM 1539 C C . ILE A 1 190 ? 9.078 -2.315 -22.921 1.00 93.81 190 ILE A C 1
ATOM 1541 O O . ILE A 1 190 ? 9.614 -3.386 -22.657 1.00 93.81 190 ILE A O 1
ATOM 1545 N N . PHE A 1 191 ? 8.357 -2.157 -24.034 1.00 93.12 191 PHE A N 1
ATOM 1546 C CA . PHE A 1 191 ? 8.186 -3.226 -25.024 1.00 93.12 191 PHE A CA 1
ATOM 1547 C C . PHE A 1 191 ? 9.413 -3.406 -25.921 1.00 93.12 191 PHE A C 1
ATOM 1549 O O . PHE A 1 191 ? 9.669 -4.505 -26.397 1.00 93.12 191 PHE A O 1
ATOM 1556 N N . ARG A 1 192 ? 10.188 -2.338 -26.145 1.00 92.38 192 ARG A N 1
ATOM 1557 C CA . ARG A 1 192 ? 11.299 -2.334 -27.116 1.00 92.38 192 ARG A CA 1
ATOM 1558 C C . ARG A 1 192 ? 12.663 -2.172 -26.460 1.00 92.38 192 ARG A C 1
ATOM 1560 O O . ARG A 1 192 ? 13.647 -2.738 -26.919 1.00 92.38 192 ARG A O 1
ATOM 1567 N N . GLY A 1 193 ? 12.736 -1.398 -25.382 1.00 92.44 193 GLY A N 1
ATOM 1568 C CA . GLY A 1 193 ? 13.998 -1.077 -24.734 1.00 92.44 193 GLY A CA 1
ATOM 1569 C C . GLY A 1 193 ? 14.576 -2.237 -23.928 1.00 92.44 193 GLY A C 1
ATOM 1570 O O . GLY A 1 193 ? 13.853 -3.100 -23.413 1.00 92.44 193 GLY A O 1
ATOM 1571 N N . LEU A 1 194 ? 15.902 -2.221 -23.773 1.00 93.12 194 LEU A N 1
ATOM 1572 C CA . LEU A 1 194 ? 16.638 -3.177 -22.944 1.00 93.12 194 LEU A CA 1
ATOM 1573 C C . LEU A 1 194 ? 16.197 -3.114 -21.471 1.00 93.12 194 LEU A C 1
ATOM 1575 O O . LEU A 1 194 ? 16.181 -4.134 -20.787 1.00 93.12 194 LEU A O 1
ATOM 1579 N N . HIS A 1 195 ? 15.746 -1.943 -21.007 1.00 93.25 195 HIS A N 1
ATOM 1580 C CA . HIS A 1 195 ? 15.234 -1.724 -19.650 1.00 93.25 195 HIS A CA 1
ATOM 1581 C C . HIS A 1 195 ? 13.927 -2.464 -19.338 1.00 93.25 195 HIS A C 1
ATOM 1583 O O . HIS A 1 195 ? 13.605 -2.639 -18.169 1.00 93.25 195 HIS A O 1
ATOM 1589 N N . GLY A 1 196 ? 13.191 -2.910 -20.360 1.00 93.38 196 GLY A N 1
ATOM 1590 C CA . GLY A 1 196 ? 11.980 -3.722 -20.203 1.00 93.38 196 GLY A CA 1
ATOM 1591 C C . GLY A 1 196 ? 12.182 -5.216 -20.472 1.00 93.38 196 GLY A C 1
ATOM 1592 O O . GLY A 1 196 ? 11.207 -5.957 -20.516 1.00 93.38 196 GLY A O 1
ATOM 1593 N N . SER A 1 197 ? 13.417 -5.678 -20.689 1.00 94.06 197 SER A N 1
ATOM 1594 C CA . SER A 1 197 ? 13.701 -7.085 -21.024 1.00 94.06 197 SER A CA 1
ATOM 1595 C C . SER A 1 197 ? 13.213 -8.062 -19.952 1.00 94.06 197 SER A C 1
ATOM 1597 O O . SER A 1 197 ? 12.449 -8.962 -20.280 1.00 94.06 197 SER A O 1
ATOM 1599 N N . GLY A 1 198 ? 13.547 -7.828 -18.679 1.00 92.88 198 GLY A N 1
ATOM 1600 C CA . GLY A 1 198 ? 13.073 -8.665 -17.571 1.00 92.88 198 GLY A CA 1
ATOM 1601 C C . GLY A 1 198 ? 11.545 -8.688 -17.440 1.00 92.88 198 GLY A C 1
ATOM 1602 O O . GLY A 1 198 ? 10.958 -9.725 -17.146 1.00 92.88 198 GLY A O 1
ATOM 1603 N N . TRP A 1 199 ? 10.876 -7.570 -17.741 1.00 94.06 199 TRP A N 1
ATOM 1604 C CA . TRP A 1 199 ? 9.411 -7.518 -17.786 1.00 94.06 199 TRP A CA 1
ATOM 1605 C C . TRP A 1 199 ? 8.832 -8.395 -18.901 1.00 94.06 199 TRP A C 1
ATOM 1607 O O . TRP A 1 199 ? 7.841 -9.080 -18.678 1.00 94.06 199 TRP A O 1
ATOM 1617 N N . ARG A 1 200 ? 9.450 -8.419 -20.089 1.00 93.88 200 ARG A N 1
ATOM 1618 C CA . ARG A 1 200 ? 9.003 -9.283 -21.194 1.00 93.88 200 ARG A CA 1
ATOM 1619 C C . ARG A 1 200 ? 9.225 -10.764 -20.882 1.00 93.88 200 ARG A C 1
ATOM 1621 O O . ARG A 1 200 ? 8.319 -11.558 -21.120 1.00 93.88 200 ARG A O 1
ATOM 1628 N N . SER A 1 201 ? 10.370 -11.121 -20.293 1.00 91.56 201 SER A N 1
ATOM 1629 C CA . SER 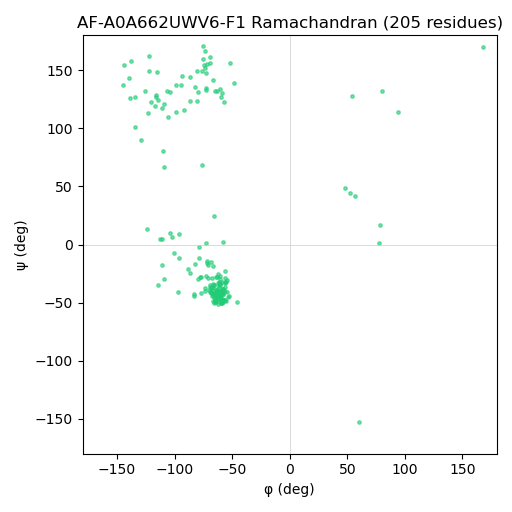A 1 201 ? 10.667 -12.503 -19.882 1.00 91.56 201 SER A CA 1
ATOM 1630 C C . SER A 1 201 ? 9.636 -13.054 -18.896 1.00 91.56 201 SER A C 1
ATOM 1632 O O . SER A 1 201 ? 9.202 -14.193 -19.045 1.00 91.56 201 SER A O 1
ATOM 1634 N N . PHE A 1 202 ? 9.148 -12.222 -17.970 1.00 90.62 202 PHE A N 1
ATOM 1635 C CA . PHE A 1 202 ? 8.115 -12.607 -17.001 1.00 90.62 202 PHE A CA 1
ATOM 1636 C C . PHE A 1 202 ? 6.828 -13.176 -17.635 1.00 90.62 202 PHE A C 1
ATOM 1638 O O . PHE A 1 202 ? 6.170 -14.011 -17.016 1.00 90.62 202 PHE A O 1
ATOM 1645 N N . PHE A 1 203 ? 6.449 -12.753 -18.848 1.00 82.62 203 PHE A N 1
ATOM 1646 C CA . PHE A 1 203 ? 5.277 -13.313 -19.542 1.00 82.62 203 PHE A CA 1
ATOM 1647 C C . PHE A 1 203 ? 5.587 -14.562 -20.356 1.00 82.62 203 PHE A C 1
ATOM 1649 O O . PHE A 1 203 ? 4.678 -15.342 -20.626 1.00 82.62 203 PHE A O 1
ATOM 1656 N N . ILE A 1 204 ? 6.840 -14.733 -20.772 1.00 81.75 204 ILE A N 1
ATOM 1657 C CA . ILE A 1 204 ? 7.268 -15.889 -21.562 1.00 81.75 204 ILE A CA 1
ATOM 1658 C C . ILE A 1 204 ? 7.411 -17.107 -20.6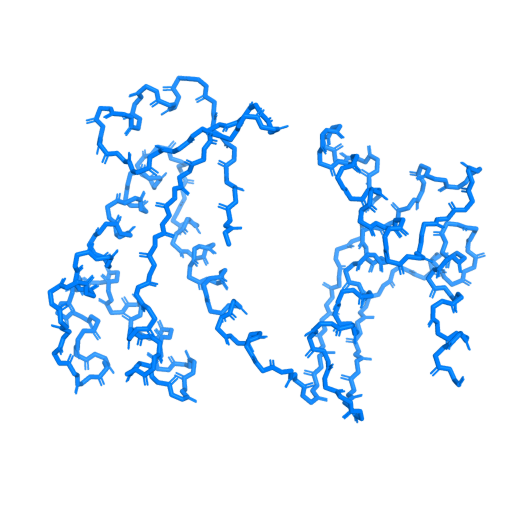45 1.00 81.75 204 ILE A C 1
ATOM 1660 O O . ILE A 1 204 ? 6.936 -18.179 -20.990 1.00 81.75 204 ILE A O 1
ATOM 1664 N N . GLU A 1 205 ? 7.971 -16.923 -19.447 1.00 66.62 205 GLU A N 1
ATOM 1665 C CA . GLU A 1 205 ? 8.155 -17.988 -18.447 1.00 66.62 205 GLU A CA 1
ATOM 1666 C C . GLU A 1 205 ? 6.851 -18.459 -17.780 1.00 66.62 205 GLU A C 1
ATOM 1668 O O . GLU A 1 205 ? 6.835 -19.478 -17.099 1.00 66.62 205 GLU A O 1
ATOM 1673 N N . LYS A 1 206 ? 5.755 -17.708 -17.933 1.00 55.97 206 LYS A N 1
ATOM 1674 C CA . LYS A 1 206 ? 4.445 -18.017 -17.337 1.00 55.97 206 LYS A CA 1
ATOM 1675 C C . LYS A 1 206 ? 3.481 -18.751 -18.279 1.00 55.97 206 LYS A C 1
ATOM 1677 O O . LYS A 1 206 ? 2.302 -18.864 -17.937 1.00 55.97 206 LYS A O 1
ATOM 1682 N N . ARG A 1 207 ? 3.953 -19.194 -19.447 1.00 42.88 207 ARG A N 1
ATOM 1683 C CA . ARG A 1 207 ? 3.208 -20.085 -20.345 1.00 42.88 207 ARG A CA 1
ATOM 1684 C C . ARG A 1 207 ? 3.514 -21.543 -20.054 1.00 42.88 207 ARG A C 1
ATOM 1686 O O . ARG A 1 207 ? 4.685 -21.834 -19.741 1.00 42.88 207 ARG A O 1
#

Mean predicted aligned error: 7.79 Å

Solvent-accessible surface area (backbone atoms only — not comparable to full-atom values): 11792 Å² total; per-residue (Å²): 139,74,81,53,86,62,57,75,72,57,49,54,56,38,52,76,70,66,52,59,66,46,74,42,76,95,74,72,40,45,28,58,65,84,68,75,57,67,63,51,58,76,74,49,49,105,40,67,67,53,42,52,47,15,50,53,24,32,74,78,51,37,71,63,24,23,29,62,59,68,72,49,86,72,53,69,72,48,46,54,33,52,51,52,48,51,52,50,40,53,53,48,39,74,75,58,70,63,81,51,56,55,56,54,50,51,52,53,50,52,50,56,61,59,52,77,47,56,34,60,66,47,74,49,78,52,65,89,43,44,37,68,77,46,61,67,72,60,25,53,52,52,52,52,51,22,50,77,72,60,34,50,31,55,80,93,26,50,70,55,32,42,46,31,57,49,53,50,52,48,41,59,69,63,36,40,32,90,92,39,50,77,52,68,48,66,67,76,59,43,80,74,38,64,30,17,45,18,49,55,48,60,62,62,75,69,108

Sequence (207 aa):
MSHIGIDNDSINRFREEKLPIKYERDLNEYYIQLSIPRSLFYNLVRNLAKLHRAFIGLRIGGIKGFENEINITLKNVEREALETMIKVISVLEKYGIDNIWYSIFINHFLAIIAAEKKFDLVLGNLPWVNVSKYPRKYSEKLKKIAKELGVNPPREAAKKLDISVILYVISAKYLLKQGGVLGLMVPASIFRGLHGSGWRSFFIEKR